Protein AF-A0A2P4XQ71-F1 (afdb_monomer_lite)

Organism: NCBI:txid4796

InterPro domains:
  IPR012020 AB hydrolase 4 family [PIRSF005211] (30-218)
  IPR029058 Alpha/Beta hydrolase fold [G3DSA:3.40.50.1820] (143-218)
  IPR029058 Alpha/Beta hydrolase fold [SSF53474] (99-217)
  IPR050960 AB hydrolase superfamily, subfamily 4 [PTHR10794] (56-218)

Sequence (218 aa):
MGKETVARQWRHFRTRVAGHRRAKATQATETDMLSTMAASKESMMMAVAAALFSGYALLAARGVTWPRSVKTKRIIHGKSDLNEFMAGALQPMLDSYAPTWWTNSHIQCFLTFLVPQYPVKYKRDVLTLKDGGQASLDWALESSVELKSPLKADAPIAIIMHGLVGCSESMRSLCAEALAHGYRPVVFNKRGHGGMKLATPKLQEFGCVRDLEEAIAH

Foldseek 3Di:
DPDVVVVVVVVVVVVVVVVVVVVVVVVVVVVVVVVVVVVVVVVVVVVVVVVVVVVVVVVCCVQVVDPPPWPQDADDDDDDPVVVVVRVVCRVVRTDDDDRPCPDPVNVVVVVVVPDFQPWQWDKDWDQAPVRWIKIKTWTDLVSEPEPDDADPPQAEDEDEDDDQDWVRVCRVVCRVCSNVRHGYIYTGWAPPPVDDTRDPDGDDVPDCRVVVSVVVD

Secondary structure (DSSP, 8-state):
--HHHHHHHHHHHHHHHHHHHHHHHHHHHHHHHHHHHHHHHHHHHHHHHHHHHHHHHHHHHHHHHS-------PPP--S-HHHHHHHHHHHHHHS-----GGG-HHHHHHHHHHSPPP---EEEEEEEPTTS-EEEEEEEPGGGS--SSPPPTTPPEEEEE--TT--GGGGHHHHHHHHHTT-EEEEEEPTT-TT---SSS----TT--HHHHHHHH-

Structure (mmCIF, N/CA/C/O backbone):
data_AF-A0A2P4XQ71-F1
#
_entry.id   AF-A0A2P4XQ71-F1
#
loop_
_atom_site.group_PDB
_atom_site.id
_atom_site.type_symbol
_atom_site.label_atom_id
_atom_site.label_alt_id
_atom_site.label_comp_id
_atom_site.label_asym_id
_atom_site.label_entity_id
_atom_site.label_seq_id
_atom_site.pdbx_PDB_ins_code
_atom_site.Cartn_x
_atom_site.Cartn_y
_atom_site.Cartn_z
_atom_site.occupancy
_atom_site.B_iso_or_equiv
_atom_site.auth_seq_id
_atom_site.auth_comp_id
_atom_site.auth_asym_id
_atom_site.auth_atom_id
_atom_site.pdbx_PDB_model_num
ATOM 1 N N . MET A 1 1 ? -30.193 85.412 2.820 1.00 54.78 1 MET A N 1
ATOM 2 C CA . MET A 1 1 ? -29.915 84.053 3.337 1.00 54.78 1 MET A CA 1
ATOM 3 C C . MET A 1 1 ? -29.646 83.061 2.187 1.00 54.78 1 MET A C 1
ATOM 5 O O . MET A 1 1 ? -30.373 82.093 2.045 1.00 54.78 1 MET A O 1
ATOM 9 N N . GLY A 1 2 ? -28.647 83.306 1.315 1.00 59.88 2 GLY A N 1
ATOM 10 C CA . GLY A 1 2 ? -28.530 82.535 0.053 1.00 59.88 2 GLY A CA 1
ATOM 11 C C . GLY A 1 2 ? -27.147 82.369 -0.597 1.00 59.88 2 GLY A C 1
ATOM 12 O O . GLY A 1 2 ? -27.024 81.577 -1.522 1.00 59.88 2 GLY A O 1
ATOM 13 N N . LYS A 1 3 ? -26.086 83.050 -0.138 1.00 57.22 3 LYS A N 1
ATOM 14 C CA . LYS A 1 3 ? -24.745 82.924 -0.753 1.00 57.22 3 LYS A CA 1
ATOM 15 C C . LYS A 1 3 ? -23.908 81.785 -0.153 1.00 57.22 3 LYS A C 1
ATOM 17 O O . LYS A 1 3 ? -23.204 81.088 -0.879 1.00 57.22 3 LYS A O 1
ATOM 22 N N . GLU A 1 4 ? -24.035 81.534 1.150 1.00 61.31 4 GLU A N 1
ATOM 23 C CA . GLU A 1 4 ? -23.276 80.474 1.830 1.00 61.31 4 GLU A CA 1
ATOM 24 C C . GLU A 1 4 ? -23.759 79.062 1.479 1.00 61.31 4 GLU A C 1
ATOM 26 O O . GLU A 1 4 ? -22.942 78.154 1.314 1.00 61.31 4 GLU A O 1
ATOM 31 N N . THR A 1 5 ? -25.067 78.879 1.286 1.00 64.81 5 THR A N 1
ATOM 32 C CA . THR A 1 5 ? -25.664 77.581 0.935 1.00 64.81 5 THR A CA 1
ATOM 33 C C . THR A 1 5 ? -25.191 77.100 -0.438 1.00 64.81 5 THR A C 1
ATOM 35 O O . THR A 1 5 ? -24.773 75.952 -0.583 1.00 64.81 5 THR A O 1
ATOM 38 N N . VAL A 1 6 ? -25.143 78.003 -1.425 1.00 66.44 6 VAL A N 1
ATOM 39 C CA . VAL A 1 6 ? -24.666 77.704 -2.785 1.00 66.44 6 VAL A CA 1
ATOM 40 C C . VAL A 1 6 ? -23.168 77.381 -2.780 1.00 66.44 6 VAL A C 1
ATOM 42 O O . VAL A 1 6 ? -22.751 76.374 -3.351 1.00 66.44 6 VAL A O 1
ATOM 45 N N . ALA A 1 7 ? -22.347 78.154 -2.062 1.00 68.62 7 ALA A N 1
ATOM 46 C CA . ALA A 1 7 ? -20.912 77.881 -1.940 1.00 68.62 7 ALA A CA 1
ATOM 47 C C . ALA A 1 7 ? -20.618 76.534 -1.249 1.00 68.62 7 ALA A C 1
ATOM 49 O O . ALA A 1 7 ? -19.668 75.829 -1.605 1.00 68.62 7 ALA A O 1
ATOM 50 N N . ARG A 1 8 ? -21.438 76.144 -0.265 1.00 69.44 8 ARG A N 1
ATOM 51 C CA . ARG A 1 8 ? -21.334 74.842 0.410 1.00 69.44 8 ARG A CA 1
ATOM 52 C C . ARG A 1 8 ? -21.705 73.691 -0.529 1.00 69.44 8 ARG A C 1
ATOM 54 O O . ARG A 1 8 ? -20.978 72.700 -0.574 1.00 69.44 8 ARG A O 1
ATOM 61 N N . GLN A 1 9 ? -22.754 73.852 -1.332 1.00 71.25 9 GLN A N 1
ATOM 62 C CA . GLN A 1 9 ? -23.193 72.848 -2.305 1.00 71.25 9 GLN A CA 1
ATOM 63 C C . GLN A 1 9 ? -22.168 72.649 -3.437 1.00 71.25 9 GLN A C 1
ATOM 65 O O . GLN A 1 9 ? -21.843 71.512 -3.780 1.00 71.25 9 GLN A O 1
ATOM 70 N N . TRP A 1 10 ? -21.563 73.731 -3.937 1.00 66.88 10 TRP A N 1
ATOM 71 C CA . TRP A 1 10 ? -20.491 73.668 -4.940 1.00 66.88 10 TRP A CA 1
ATOM 72 C C . TRP A 1 10 ? -19.209 73.013 -4.420 1.00 66.88 10 TRP A C 1
ATOM 74 O O . TRP A 1 10 ? -18.587 72.224 -5.138 1.00 66.88 10 TRP A O 1
ATOM 84 N N . ARG A 1 11 ? -18.820 73.288 -3.166 1.00 71.31 11 ARG A N 1
ATOM 85 C CA . ARG A 1 11 ? -17.695 72.588 -2.523 1.00 71.31 11 ARG A CA 1
ATOM 86 C C . ARG A 1 11 ? -17.972 71.094 -2.414 1.00 71.31 11 ARG A C 1
ATOM 88 O O . ARG A 1 11 ? -17.115 70.300 -2.789 1.00 71.31 11 ARG A O 1
ATOM 95 N N . HIS A 1 12 ? -19.176 70.719 -1.987 1.00 71.12 12 HIS A N 1
ATOM 96 C CA . HIS A 1 12 ? -19.535 69.315 -1.827 1.00 71.12 12 HIS A CA 1
ATOM 97 C C . HIS A 1 12 ? -19.610 68.567 -3.167 1.00 71.12 12 HIS A C 1
ATOM 99 O O . HIS A 1 12 ? -19.155 67.427 -3.272 1.00 71.12 12 HIS A O 1
ATOM 105 N N . PHE A 1 13 ? -20.097 69.224 -4.222 1.00 71.75 13 PHE A N 1
ATOM 106 C CA . PHE A 1 13 ? -20.082 68.674 -5.576 1.00 71.75 13 PHE A CA 1
ATOM 107 C C . PHE A 1 13 ? -18.651 68.471 -6.096 1.00 71.75 13 PHE A C 1
ATOM 109 O O . PHE A 1 13 ? -18.327 67.382 -6.569 1.00 71.75 13 PHE A O 1
ATOM 116 N N . ARG A 1 14 ? -17.755 69.459 -5.931 1.00 73.94 14 ARG A N 1
ATOM 117 C CA . ARG A 1 14 ? -16.338 69.316 -6.320 1.00 73.94 14 ARG A CA 1
ATOM 118 C C . ARG A 1 14 ? -15.640 68.182 -5.579 1.00 73.94 14 ARG A C 1
ATOM 120 O O . ARG A 1 14 ? -14.927 67.415 -6.220 1.00 73.94 14 ARG A O 1
ATOM 127 N N . THR A 1 15 ? -15.863 68.031 -4.272 1.00 74.19 15 THR A N 1
ATOM 128 C CA . THR A 1 15 ? -15.262 66.924 -3.510 1.00 74.19 15 THR A CA 1
ATOM 129 C C . THR A 1 15 ? -15.789 65.571 -3.980 1.00 74.19 15 THR A C 1
ATOM 131 O O . THR A 1 15 ? -15.016 64.623 -4.093 1.00 74.19 15 THR A O 1
ATOM 134 N N . ARG A 1 16 ? -17.081 65.480 -4.330 1.00 73.25 16 ARG A N 1
ATOM 135 C CA . ARG A 1 16 ? -17.686 64.246 -4.855 1.00 73.25 16 ARG A CA 1
ATOM 136 C C . ARG A 1 16 ? -17.135 63.878 -6.233 1.00 73.25 16 ARG A C 1
ATOM 138 O O . ARG A 1 16 ? -16.765 62.730 -6.455 1.00 73.25 16 ARG A O 1
ATOM 145 N N . VAL A 1 17 ? -17.021 64.854 -7.137 1.00 71.38 17 VAL A N 1
ATOM 146 C CA . VAL A 1 17 ? -16.465 64.649 -8.485 1.00 71.38 17 VAL A CA 1
ATOM 147 C C . VAL A 1 17 ? -14.976 64.297 -8.421 1.00 71.38 17 VAL A C 1
ATOM 149 O O . VAL A 1 17 ? -14.537 63.386 -9.122 1.00 71.38 17 VAL A O 1
ATOM 152 N N . ALA A 1 18 ? -14.202 64.959 -7.556 1.00 70.38 18 ALA A N 1
ATOM 153 C CA . ALA A 1 18 ? -12.793 64.634 -7.337 1.00 70.38 18 ALA A CA 1
ATOM 154 C C . ALA A 1 18 ? -12.615 63.222 -6.751 1.00 70.38 18 ALA A C 1
ATOM 156 O O . ALA A 1 18 ? -11.770 62.469 -7.232 1.00 70.38 18 ALA A O 1
ATOM 157 N N . GLY A 1 19 ? -13.449 62.831 -5.780 1.00 71.44 19 GLY A N 1
ATOM 158 C CA . GLY A 1 19 ? -13.459 61.477 -5.221 1.00 71.44 19 GLY A CA 1
ATOM 159 C C . GLY A 1 19 ? -13.788 60.410 -6.267 1.00 71.44 19 GLY A C 1
ATOM 160 O O . GLY A 1 19 ? -13.095 59.401 -6.349 1.00 71.44 19 GLY A O 1
ATOM 161 N N . HIS A 1 20 ? -14.776 60.662 -7.130 1.00 70.69 20 HIS A N 1
ATOM 162 C CA . HIS A 1 20 ? -15.161 59.726 -8.189 1.00 70.69 20 HIS A CA 1
ATOM 163 C C . HIS A 1 20 ? -14.079 59.580 -9.274 1.00 70.69 20 HIS A C 1
ATOM 165 O O . HIS A 1 20 ? -13.821 58.474 -9.747 1.00 70.69 20 HIS A O 1
ATOM 171 N N . ARG A 1 21 ? -13.391 60.675 -9.637 1.00 67.75 21 ARG A N 1
ATOM 172 C CA . ARG A 1 21 ? -12.229 60.619 -10.544 1.00 67.75 21 ARG A CA 1
ATOM 173 C C . ARG A 1 21 ? -11.058 59.863 -9.922 1.00 67.75 21 ARG A C 1
ATOM 175 O O . ARG A 1 21 ? -10.434 59.065 -10.612 1.00 67.75 21 ARG A O 1
ATOM 182 N N . ARG A 1 22 ? -10.789 60.076 -8.630 1.00 69.69 22 ARG A N 1
ATOM 183 C CA . ARG A 1 22 ? -9.723 59.370 -7.908 1.00 69.69 22 ARG A CA 1
ATOM 184 C C . ARG A 1 22 ? -10.007 57.872 -7.826 1.00 69.69 22 ARG A C 1
ATOM 186 O O . ARG A 1 22 ? -9.115 57.102 -8.143 1.00 69.69 22 ARG A O 1
ATOM 193 N N . ALA A 1 23 ? -11.246 57.486 -7.509 1.00 69.25 23 ALA A N 1
ATOM 194 C CA . ALA A 1 23 ? -11.678 56.089 -7.463 1.00 69.25 23 ALA A CA 1
ATOM 195 C C . ALA A 1 23 ? -11.523 55.384 -8.822 1.00 69.25 23 ALA A C 1
ATOM 197 O O . ALA A 1 23 ? -10.950 54.299 -8.879 1.00 69.25 23 ALA A O 1
ATOM 198 N N . LYS A 1 24 ? -11.950 56.029 -9.921 1.00 69.81 24 LYS A N 1
ATOM 199 C CA . LYS A 1 24 ? -11.748 55.501 -11.282 1.00 69.81 24 LYS A CA 1
ATOM 200 C C . LYS A 1 24 ? -10.270 55.366 -11.651 1.00 69.81 24 LYS A C 1
ATOM 202 O O . LYS A 1 24 ? -9.907 54.386 -12.287 1.00 69.81 24 LYS A O 1
ATOM 207 N N . ALA A 1 25 ? -9.427 56.318 -11.246 1.00 69.06 25 ALA A N 1
ATOM 208 C CA . ALA A 1 25 ? -7.991 56.250 -11.502 1.00 69.06 25 ALA A CA 1
ATOM 209 C C . ALA A 1 25 ? -7.331 55.086 -10.746 1.00 69.06 25 ALA A C 1
ATOM 211 O O . ALA A 1 25 ? -6.577 54.346 -11.363 1.00 69.06 25 ALA A O 1
ATOM 212 N N . THR A 1 26 ? -7.661 54.878 -9.463 1.00 70.25 26 THR A N 1
ATOM 213 C CA . THR A 1 26 ? -7.177 53.718 -8.687 1.00 70.25 26 THR A CA 1
ATOM 214 C C . THR A 1 26 ? -7.668 52.387 -9.242 1.00 70.25 26 THR A C 1
ATOM 216 O O . THR A 1 26 ? -6.906 51.432 -9.281 1.00 70.25 26 THR A O 1
ATOM 219 N N . GLN A 1 27 ? -8.918 52.323 -9.706 1.00 69.12 27 GLN A N 1
ATOM 220 C CA . GLN A 1 27 ? -9.468 51.095 -10.275 1.00 69.12 27 GLN A CA 1
ATOM 221 C C . GLN A 1 27 ? -8.812 50.759 -11.622 1.00 69.12 27 GLN A C 1
ATOM 223 O O . GLN A 1 27 ? -8.512 49.600 -11.879 1.00 69.12 27 GLN A O 1
ATOM 228 N N . ALA A 1 28 ? -8.528 51.772 -12.450 1.00 71.62 28 ALA A N 1
ATOM 229 C CA . ALA A 1 28 ? -7.812 51.593 -13.710 1.00 71.62 28 ALA A CA 1
ATOM 230 C C . ALA A 1 28 ? -6.361 51.129 -13.489 1.00 71.62 28 ALA A C 1
ATOM 232 O O . ALA A 1 28 ? -5.926 50.186 -14.148 1.00 71.62 28 ALA A O 1
ATOM 233 N N . THR A 1 29 ? -5.627 51.723 -12.538 1.00 71.44 29 THR A N 1
ATOM 234 C CA . THR A 1 29 ? -4.262 51.270 -12.215 1.00 71.44 29 THR A CA 1
ATOM 235 C C . THR A 1 29 ? -4.234 49.868 -11.616 1.00 71.44 29 THR A C 1
ATOM 237 O O . THR A 1 29 ? -3.314 49.110 -11.909 1.00 71.44 29 THR A O 1
ATOM 240 N N . GLU A 1 30 ? -5.232 49.486 -10.820 1.00 71.44 30 GLU A N 1
ATOM 241 C CA . GLU A 1 30 ? -5.340 48.130 -10.273 1.00 71.44 30 GLU A CA 1
ATOM 242 C C . GLU A 1 30 ? -5.601 47.089 -11.373 1.00 71.44 30 GLU A C 1
ATOM 244 O O . GLU A 1 30 ? -4.920 46.065 -11.421 1.00 71.44 30 GLU A O 1
ATOM 249 N N . THR A 1 31 ? -6.504 47.371 -12.319 1.00 71.19 31 THR A N 1
ATOM 250 C CA . THR A 1 31 ? -6.756 46.471 -13.458 1.00 71.19 31 THR A CA 1
ATOM 251 C C . THR A 1 31 ? -5.548 46.329 -14.385 1.00 71.19 31 THR A C 1
ATOM 253 O O . THR A 1 31 ? -5.277 45.231 -14.872 1.00 71.19 31 THR A O 1
ATOM 256 N N . ASP A 1 32 ? -4.789 47.408 -14.591 1.00 71.38 32 ASP A N 1
ATOM 257 C CA . ASP A 1 32 ? -3.607 47.411 -15.459 1.00 71.38 32 ASP A CA 1
ATOM 258 C C . ASP A 1 32 ? -2.427 46.666 -14.803 1.00 71.38 32 ASP A C 1
ATOM 260 O O . ASP A 1 32 ? -1.731 45.876 -15.449 1.00 71.38 32 ASP A O 1
ATOM 264 N N . MET A 1 33 ? -2.266 46.806 -13.479 1.00 66.38 33 MET A N 1
ATOM 265 C CA . MET A 1 33 ? -1.320 46.003 -12.693 1.00 66.38 33 MET A CA 1
ATOM 266 C C . MET A 1 33 ? -1.674 44.510 -12.702 1.00 66.38 33 MET A C 1
ATOM 268 O O . MET A 1 33 ? -0.789 43.672 -12.861 1.00 66.38 33 MET A O 1
ATOM 272 N N . LEU A 1 34 ? -2.954 44.147 -12.575 1.00 67.62 34 LEU A N 1
ATOM 273 C CA . LEU A 1 34 ? -3.373 42.740 -12.619 1.00 67.62 34 LEU A CA 1
ATOM 274 C C . LEU A 1 34 ? -3.156 42.112 -14.006 1.00 67.62 34 LEU A C 1
ATOM 276 O O . LEU A 1 34 ? -2.690 40.975 -14.092 1.00 67.62 34 LEU A O 1
ATOM 280 N N . SER A 1 35 ? -3.427 42.860 -15.081 1.00 67.31 35 SER A N 1
ATOM 281 C CA . SER A 1 35 ? -3.195 42.427 -16.467 1.00 67.31 35 SER A CA 1
ATOM 282 C C . SER A 1 35 ? -1.705 42.220 -16.767 1.00 67.31 35 SER A C 1
ATOM 284 O O . SER A 1 35 ? -1.300 41.167 -17.264 1.00 67.31 35 SER A O 1
ATOM 286 N N . THR A 1 36 ? -0.856 43.175 -16.377 1.00 68.56 36 THR A N 1
ATOM 287 C CA . THR A 1 36 ? 0.605 43.062 -16.546 1.00 68.56 36 THR A CA 1
ATOM 288 C C . THR A 1 36 ? 1.205 41.930 -15.706 1.00 68.56 36 THR A C 1
ATOM 290 O O . THR A 1 36 ? 2.090 41.215 -16.183 1.00 68.56 36 THR A O 1
ATOM 293 N N . MET A 1 37 ? 0.692 41.686 -14.494 1.00 64.44 37 MET A N 1
ATOM 294 C CA . MET A 1 37 ? 1.092 40.527 -13.687 1.00 64.44 37 MET A CA 1
ATOM 295 C C . MET A 1 37 ? 0.650 39.189 -14.298 1.00 64.44 37 MET A C 1
ATOM 297 O O . MET A 1 37 ? 1.399 38.215 -14.210 1.00 64.44 37 MET A O 1
ATOM 301 N N . ALA A 1 38 ? -0.526 39.119 -14.928 1.00 64.38 38 ALA A N 1
ATOM 302 C CA . ALA A 1 38 ? -0.988 37.917 -15.625 1.00 64.38 38 ALA A CA 1
ATOM 303 C C . ALA A 1 38 ? -0.138 37.617 -16.873 1.00 64.38 38 ALA A C 1
ATOM 305 O O . ALA A 1 38 ? 0.357 36.499 -17.015 1.00 64.38 38 ALA A O 1
ATOM 306 N N . ALA A 1 39 ? 0.141 38.628 -17.701 1.00 68.25 39 ALA A N 1
ATOM 307 C CA . ALA A 1 39 ? 1.001 38.488 -18.880 1.00 68.25 39 ALA A CA 1
ATOM 308 C C . ALA A 1 39 ? 2.449 38.091 -18.515 1.00 68.25 39 ALA A C 1
ATOM 310 O O . ALA A 1 39 ? 3.080 37.283 -19.203 1.00 68.25 39 ALA A O 1
ATOM 311 N N . SER A 1 40 ? 2.966 38.610 -17.394 1.00 73.12 40 SER A N 1
ATOM 312 C CA . SER A 1 40 ? 4.272 38.221 -16.842 1.00 73.12 40 SER A CA 1
ATOM 313 C C . SER A 1 40 ? 4.293 36.754 -16.394 1.00 73.12 40 SER A C 1
ATOM 315 O O . SER A 1 40 ? 5.233 36.021 -16.711 1.00 73.12 40 SER A O 1
ATOM 317 N N . LYS A 1 41 ? 3.226 36.284 -15.729 1.00 68.19 41 LYS A N 1
ATOM 318 C CA . LYS A 1 41 ? 3.084 34.873 -15.340 1.00 68.19 41 LYS A CA 1
ATOM 319 C C . LYS A 1 41 ? 3.040 33.948 -16.553 1.00 68.19 41 LYS A C 1
ATOM 321 O O . LYS A 1 41 ? 3.756 32.951 -16.557 1.00 68.19 41 LYS A O 1
ATOM 326 N N . GLU A 1 42 ? 2.258 34.272 -17.579 1.00 74.75 42 GLU A N 1
ATOM 327 C CA . GLU A 1 42 ? 2.183 33.463 -18.805 1.00 74.75 42 GLU A CA 1
ATOM 328 C C . GLU A 1 42 ? 3.532 33.404 -19.533 1.00 74.75 42 GLU A C 1
ATOM 330 O O . GLU A 1 42 ? 3.994 32.323 -19.898 1.00 74.75 42 GLU A O 1
ATOM 335 N N . SER A 1 43 ? 4.223 34.542 -19.648 1.00 72.94 43 SER A N 1
ATOM 336 C CA . SER A 1 43 ? 5.561 34.614 -20.253 1.00 72.94 43 SER A CA 1
ATOM 337 C C . SER A 1 43 ? 6.591 33.786 -19.477 1.00 72.94 43 SER A C 1
ATOM 339 O O . SER A 1 43 ? 7.387 33.057 -20.073 1.00 72.94 43 SER A O 1
ATOM 341 N N . MET A 1 44 ? 6.550 33.843 -18.142 1.00 74.94 44 MET A N 1
ATOM 342 C CA . MET A 1 44 ? 7.418 33.045 -17.275 1.00 74.94 44 MET A CA 1
ATOM 343 C C . MET A 1 44 ? 7.123 31.544 -17.404 1.00 74.94 44 MET A C 1
ATOM 345 O 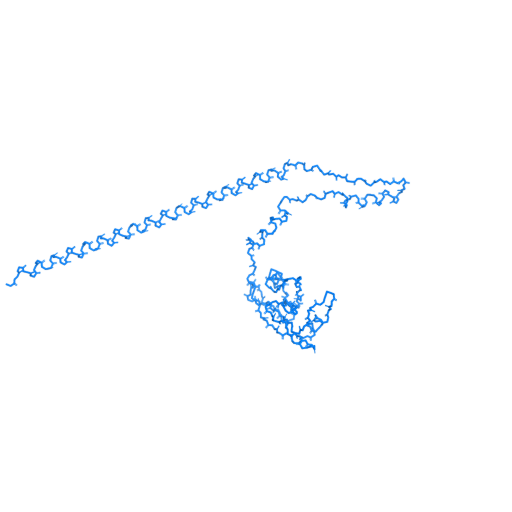O . MET A 1 44 ? 8.052 30.745 -17.508 1.00 74.94 44 MET A O 1
ATOM 349 N N . MET A 1 45 ? 5.847 31.154 -17.464 1.00 74.19 45 MET A N 1
ATOM 350 C CA . MET A 1 45 ? 5.442 29.757 -17.649 1.00 74.19 45 MET A CA 1
ATOM 351 C C . MET A 1 45 ? 5.885 29.201 -19.007 1.00 74.19 45 MET A C 1
ATOM 353 O O . MET A 1 45 ? 6.394 28.080 -19.069 1.00 74.19 45 MET A O 1
ATOM 357 N N . MET A 1 46 ? 5.765 29.987 -20.080 1.00 77.94 46 MET A N 1
ATOM 358 C CA . MET A 1 46 ? 6.225 29.589 -21.415 1.00 77.94 46 MET A CA 1
ATOM 359 C C . MET A 1 46 ? 7.749 29.456 -21.488 1.00 77.94 46 MET A C 1
ATOM 361 O O . MET A 1 46 ? 8.252 28.508 -22.095 1.00 77.94 46 MET A O 1
ATOM 365 N N . ALA A 1 47 ? 8.493 30.348 -20.827 1.00 77.88 47 ALA A N 1
ATOM 366 C CA . ALA A 1 47 ? 9.950 30.259 -20.750 1.00 77.88 47 ALA A CA 1
ATOM 367 C C . ALA A 1 47 ? 10.411 29.002 -19.990 1.00 77.88 47 ALA A C 1
ATOM 369 O O . ALA A 1 47 ? 11.313 28.298 -20.449 1.00 77.88 47 ALA A O 1
ATOM 370 N N . VAL A 1 48 ? 9.758 28.675 -18.869 1.00 78.00 48 VAL A N 1
ATOM 371 C CA . VAL A 1 48 ? 10.034 27.445 -18.107 1.00 78.00 48 VAL A CA 1
ATOM 372 C C . VAL A 1 48 ? 9.705 26.207 -18.941 1.00 78.00 48 VAL A C 1
ATOM 374 O O . VAL A 1 48 ? 10.529 25.298 -19.024 1.00 78.00 48 VAL A O 1
ATOM 377 N N . ALA A 1 49 ? 8.554 26.178 -19.617 1.00 81.75 49 ALA A N 1
ATOM 378 C CA . ALA A 1 49 ? 8.181 25.064 -20.486 1.00 81.75 49 ALA A CA 1
ATOM 379 C C . ALA A 1 49 ? 9.208 24.857 -21.612 1.00 81.75 49 ALA A C 1
ATOM 381 O O . ALA A 1 49 ? 9.692 23.742 -21.802 1.00 81.75 49 ALA A O 1
ATOM 382 N N . ALA A 1 50 ? 9.615 25.921 -22.309 1.00 84.94 50 ALA A N 1
ATOM 383 C CA . ALA A 1 50 ? 10.616 25.848 -23.374 1.00 84.94 50 ALA A CA 1
ATOM 384 C C . ALA A 1 50 ? 11.993 25.374 -22.867 1.00 84.94 50 ALA A C 1
ATOM 386 O O . ALA A 1 50 ? 12.660 24.573 -23.531 1.00 84.94 50 ALA A O 1
ATOM 387 N N . ALA A 1 51 ? 12.411 25.807 -21.673 1.00 84.19 51 ALA A N 1
ATOM 388 C CA . ALA A 1 51 ? 13.647 25.344 -21.040 1.00 84.19 51 ALA A CA 1
ATOM 389 C C . ALA A 1 51 ? 13.581 23.849 -20.674 1.00 84.19 51 ALA A C 1
ATOM 391 O O . ALA A 1 51 ? 14.544 23.112 -20.886 1.00 84.19 51 ALA A O 1
ATOM 392 N N . LEU A 1 52 ? 12.429 23.374 -20.194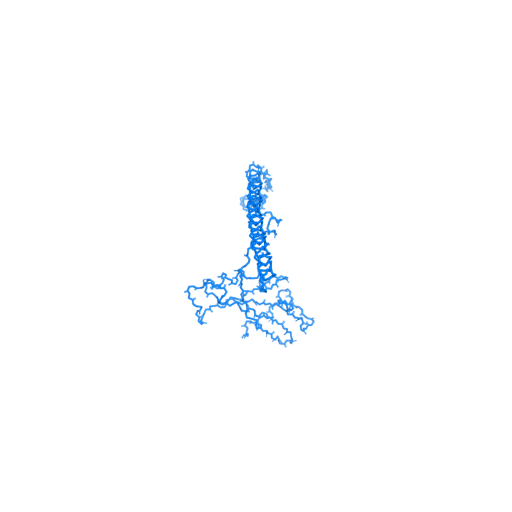 1.00 85.38 52 LEU A N 1
ATOM 393 C CA . LEU A 1 52 ? 12.212 21.959 -19.890 1.00 85.38 52 LEU A CA 1
ATOM 394 C C . LEU A 1 52 ? 12.169 21.102 -21.161 1.00 85.38 52 LEU A C 1
ATOM 396 O O . LEU A 1 52 ? 12.812 20.055 -21.197 1.00 85.38 52 LEU A O 1
ATOM 400 N N . PHE A 1 53 ? 11.486 21.551 -22.220 1.00 84.25 53 PHE A N 1
ATOM 401 C CA . PHE A 1 53 ? 11.443 20.844 -23.506 1.00 84.25 53 PHE A CA 1
ATOM 402 C C . PHE A 1 53 ? 12.817 20.774 -24.177 1.00 84.25 53 PHE A C 1
ATOM 404 O O . PHE A 1 53 ? 13.210 19.708 -24.647 1.00 84.25 53 PHE A O 1
ATOM 411 N N . SER A 1 54 ? 13.575 21.873 -24.191 1.00 81.75 54 SER A N 1
ATOM 412 C CA . SER A 1 54 ? 14.933 21.888 -24.755 1.00 81.75 54 SER A CA 1
ATOM 413 C C . SER A 1 54 ? 15.916 21.058 -23.922 1.00 81.75 54 SER A C 1
ATOM 415 O O . SER A 1 54 ? 16.703 20.298 -24.489 1.00 81.75 54 SER A O 1
ATOM 417 N N . GLY A 1 55 ? 15.826 21.115 -22.588 1.00 79.88 55 GLY A N 1
ATOM 418 C CA . GLY A 1 55 ? 16.592 20.253 -21.685 1.00 79.88 55 GLY A CA 1
ATOM 419 C C . GLY A 1 55 ? 16.262 18.768 -21.868 1.00 79.88 55 GLY A C 1
ATOM 420 O O . GLY A 1 55 ? 17.170 17.943 -21.976 1.00 79.88 55 GLY A O 1
ATOM 421 N N . TYR A 1 56 ? 14.976 18.427 -21.987 1.00 77.50 56 TYR A N 1
ATOM 422 C CA . TYR A 1 56 ? 14.515 17.067 -22.270 1.00 77.50 56 TYR A CA 1
ATOM 423 C C . TYR A 1 56 ? 14.983 16.586 -23.645 1.00 77.50 56 TYR A C 1
ATOM 425 O O . TYR A 1 56 ? 15.494 15.476 -23.746 1.00 77.50 56 TYR A O 1
ATOM 433 N N . ALA A 1 57 ? 14.891 17.416 -24.686 1.00 80.81 57 ALA A N 1
ATOM 434 C CA . ALA A 1 57 ? 15.369 17.079 -26.026 1.00 80.81 57 ALA A CA 1
ATOM 435 C C . ALA A 1 57 ? 16.887 16.832 -26.049 1.00 80.81 57 ALA A C 1
ATOM 437 O O . ALA A 1 57 ? 17.342 15.884 -26.684 1.00 80.81 57 ALA A O 1
ATOM 438 N N . LEU A 1 58 ? 17.672 17.617 -25.303 1.00 77.00 58 LEU A N 1
ATOM 439 C CA . LEU A 1 58 ? 19.117 17.415 -25.143 1.00 77.00 58 LEU A CA 1
ATOM 440 C C . LEU A 1 58 ? 19.455 16.138 -24.364 1.00 77.00 58 LEU A C 1
ATOM 442 O O . LEU A 1 58 ? 20.397 15.430 -24.726 1.00 77.00 58 LEU A O 1
ATOM 446 N N . LEU A 1 59 ? 18.707 15.829 -23.303 1.00 70.56 59 LEU A N 1
ATOM 447 C CA . LEU A 1 59 ? 18.880 14.597 -22.527 1.00 70.56 59 LEU A CA 1
ATOM 448 C C . LEU A 1 59 ? 18.426 13.361 -23.304 1.00 70.56 59 LEU A C 1
ATOM 450 O O . LEU A 1 59 ? 19.108 12.342 -23.253 1.00 70.56 59 LEU A O 1
ATOM 454 N N . ALA A 1 60 ? 17.336 13.455 -24.063 1.00 69.25 60 ALA A N 1
ATOM 455 C CA . ALA A 1 60 ? 16.871 12.410 -24.962 1.00 69.25 60 ALA A CA 1
ATOM 456 C C . ALA A 1 60 ? 17.878 12.199 -26.094 1.00 69.25 60 ALA A C 1
ATOM 458 O O . ALA A 1 60 ? 18.288 11.067 -26.319 1.00 69.25 60 ALA A O 1
ATOM 459 N N . ALA A 1 61 ? 18.381 13.265 -26.725 1.00 70.62 61 ALA A N 1
ATOM 460 C CA . ALA A 1 61 ? 19.453 13.163 -27.710 1.00 70.62 61 ALA A CA 1
ATOM 461 C C . ALA A 1 61 ? 20.682 12.473 -27.103 1.00 70.62 61 ALA A C 1
ATOM 463 O O . ALA A 1 61 ? 21.179 11.511 -27.675 1.00 70.62 61 ALA A O 1
ATOM 464 N N . ARG A 1 62 ? 21.129 12.859 -25.902 1.00 64.06 62 ARG A N 1
ATOM 465 C CA . ARG A 1 62 ? 22.264 12.205 -25.222 1.00 64.06 62 ARG A CA 1
ATOM 466 C C . ARG A 1 62 ? 21.988 10.763 -24.778 1.00 64.06 62 ARG A C 1
ATOM 468 O O . ARG A 1 62 ? 22.891 9.936 -24.830 1.00 64.06 62 ARG A O 1
ATOM 475 N N . GLY A 1 63 ? 20.774 10.456 -24.335 1.00 62.53 63 GLY A N 1
ATOM 476 C CA . GLY A 1 63 ? 20.378 9.137 -23.839 1.00 62.53 63 GLY A CA 1
ATOM 477 C C . GLY A 1 63 ? 20.028 8.137 -24.942 1.00 62.53 63 GLY A C 1
ATOM 478 O O . GLY A 1 63 ? 20.160 6.938 -24.719 1.00 62.53 63 GLY A O 1
ATOM 479 N N . VAL A 1 64 ? 19.604 8.622 -26.112 1.00 59.94 64 VAL A N 1
ATOM 480 C CA . VAL A 1 64 ? 19.256 7.818 -27.295 1.00 59.94 64 VAL A CA 1
ATOM 481 C C . VAL A 1 64 ? 20.456 7.653 -28.231 1.00 59.94 64 VAL A C 1
ATOM 483 O O . VAL A 1 64 ? 20.577 6.610 -28.864 1.00 59.94 64 VAL A O 1
ATOM 486 N N . THR A 1 65 ? 21.366 8.634 -28.311 1.00 51.78 65 THR A N 1
ATOM 487 C CA . THR A 1 65 ? 22.479 8.591 -29.283 1.00 51.78 65 THR A CA 1
ATOM 488 C C . THR A 1 65 ? 23.815 8.135 -28.715 1.00 51.78 65 THR A C 1
ATOM 490 O O . THR A 1 65 ? 24.699 7.825 -29.507 1.00 51.78 65 THR A O 1
ATOM 493 N N . TRP A 1 66 ? 24.003 8.059 -27.391 1.00 51.81 66 TRP A N 1
ATOM 494 C CA . TRP A 1 66 ? 25.258 7.532 -26.856 1.00 51.81 66 TRP A CA 1
ATOM 495 C C . TRP A 1 66 ? 25.215 6.002 -26.868 1.00 51.81 66 TRP A C 1
ATOM 497 O O . TRP A 1 66 ? 24.470 5.424 -26.068 1.00 51.81 66 TRP A O 1
ATOM 507 N N . PRO A 1 67 ? 26.010 5.315 -27.711 1.00 53.88 67 PRO A N 1
ATOM 508 C CA . PRO A 1 67 ? 26.119 3.872 -27.633 1.00 53.88 67 PRO A CA 1
ATOM 509 C C . PRO A 1 67 ? 26.796 3.582 -26.296 1.00 53.88 67 PRO A C 1
ATOM 511 O O . PRO A 1 67 ? 28.005 3.766 -26.129 1.0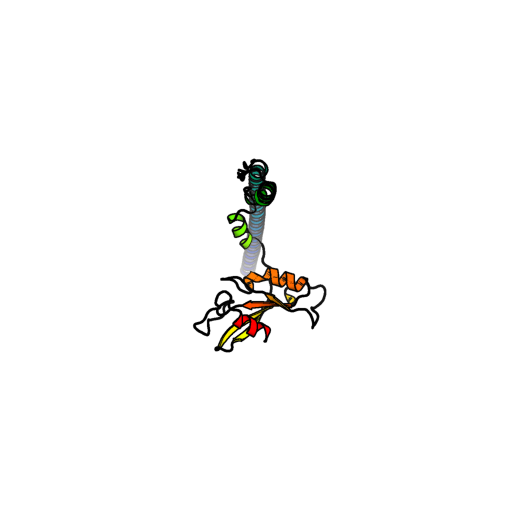0 53.88 67 PRO A O 1
ATOM 514 N N . ARG A 1 68 ? 26.017 3.188 -25.287 1.00 58.34 68 ARG A N 1
ATOM 515 C CA . ARG A 1 68 ? 26.602 2.616 -24.079 1.00 58.34 68 ARG A CA 1
ATOM 516 C C . ARG A 1 68 ? 27.250 1.321 -24.529 1.00 58.34 68 ARG A C 1
ATOM 518 O O . ARG A 1 68 ? 26.554 0.384 -24.894 1.00 58.34 68 ARG A O 1
ATOM 525 N N . SER A 1 69 ? 28.581 1.306 -24.561 1.00 56.19 69 SER A N 1
ATOM 526 C CA . SER A 1 69 ? 29.361 0.099 -24.813 1.00 56.19 69 SER A CA 1
ATOM 527 C C . SER A 1 69 ? 28.930 -0.956 -23.793 1.00 56.19 69 SER A C 1
ATOM 529 O O . SER A 1 69 ? 29.280 -0.878 -22.612 1.00 56.19 69 SER A O 1
ATOM 531 N N . VAL A 1 70 ? 28.083 -1.889 -24.230 1.00 62.38 70 VAL A N 1
ATOM 532 C CA . VAL A 1 70 ? 27.629 -3.006 -23.408 1.00 62.38 70 VAL A CA 1
ATOM 533 C C . VAL A 1 70 ? 28.825 -3.933 -23.268 1.00 62.38 70 VAL A C 1
ATOM 535 O O . VAL A 1 70 ? 29.265 -4.563 -24.227 1.00 62.38 70 VAL A O 1
ATOM 538 N N . LYS A 1 71 ? 29.411 -3.969 -22.071 1.00 63.69 71 LYS A N 1
ATOM 539 C CA . LYS A 1 71 ? 30.462 -4.933 -21.749 1.00 63.69 71 LYS A CA 1
ATOM 540 C C . LYS A 1 71 ? 29.797 -6.285 -21.508 1.00 63.69 71 LYS A C 1
ATOM 542 O O . LYS A 1 71 ? 29.308 -6.542 -20.411 1.00 63.69 71 LYS A O 1
ATOM 547 N N . THR A 1 72 ? 29.775 -7.132 -22.528 1.00 66.56 72 THR A N 1
ATOM 548 C CA . THR A 1 72 ? 29.322 -8.520 -22.404 1.00 66.56 72 THR A CA 1
ATOM 549 C C . THR A 1 72 ? 30.384 -9.340 -21.678 1.00 66.56 72 THR A C 1
ATOM 551 O O . THR A 1 72 ? 31.521 -9.464 -22.142 1.00 66.56 72 THR A O 1
ATOM 554 N N . LYS A 1 73 ? 30.035 -9.894 -20.514 1.00 76.25 73 LYS A N 1
ATOM 555 C CA . LYS A 1 73 ? 30.890 -10.855 -19.808 1.00 76.25 73 LYS A CA 1
ATOM 556 C C . LYS A 1 73 ? 30.641 -12.238 -20.405 1.00 76.25 73 LYS A C 1
ATOM 558 O O . LYS A 1 73 ? 29.532 -12.748 -20.310 1.00 76.25 73 LYS A O 1
ATOM 563 N N . ARG A 1 74 ? 31.658 -12.834 -21.030 1.00 78.75 74 ARG A N 1
ATOM 564 C CA . ARG A 1 74 ? 31.560 -14.161 -21.658 1.00 78.75 74 ARG A CA 1
ATOM 565 C C . ARG A 1 74 ? 31.888 -15.267 -20.654 1.00 78.75 74 ARG A C 1
ATOM 567 O O . ARG A 1 74 ? 32.918 -15.191 -19.984 1.00 78.75 74 ARG A O 1
ATOM 574 N N . ILE A 1 75 ? 31.064 -16.311 -20.605 1.00 83.56 75 ILE A N 1
ATOM 575 C CA . ILE A 1 75 ? 31.359 -17.535 -19.845 1.00 83.56 75 ILE A CA 1
ATOM 576 C C . ILE A 1 75 ? 32.417 -18.340 -20.605 1.00 83.56 75 ILE A C 1
ATOM 578 O O . ILE A 1 75 ? 32.252 -18.631 -21.787 1.00 83.56 75 ILE A O 1
ATOM 582 N N . ILE A 1 76 ? 33.518 -18.692 -19.940 1.00 86.38 76 ILE A N 1
ATOM 583 C CA . ILE A 1 76 ? 34.537 -19.598 -20.484 1.00 86.38 76 ILE A CA 1
ATOM 584 C C . ILE A 1 76 ? 34.290 -20.978 -19.876 1.00 86.38 76 ILE A C 1
ATOM 586 O O . ILE A 1 76 ? 34.275 -21.113 -18.655 1.00 86.38 76 ILE A O 1
ATOM 590 N N . HIS A 1 77 ? 34.093 -21.993 -20.715 1.00 85.94 77 HIS A N 1
ATOM 591 C CA . HIS A 1 77 ? 33.797 -23.362 -20.290 1.00 85.94 77 HIS A CA 1
ATOM 592 C C . HIS A 1 77 ? 34.542 -24.394 -21.152 1.00 85.94 77 HIS A C 1
ATOM 594 O O . HIS A 1 77 ? 35.009 -24.089 -22.249 1.00 85.94 77 HIS A O 1
ATOM 600 N N . GLY A 1 78 ? 34.659 -25.630 -20.654 1.00 89.62 78 GLY A N 1
ATOM 601 C CA . GLY A 1 78 ? 35.160 -26.766 -21.439 1.00 89.62 78 GLY A CA 1
ATOM 602 C C . GLY A 1 78 ? 34.137 -27.240 -22.479 1.00 89.62 78 GLY A C 1
ATOM 603 O O . GLY A 1 78 ? 32.938 -27.004 -22.311 1.00 89.62 78 GLY A O 1
ATOM 604 N N . LYS A 1 79 ? 34.596 -27.922 -23.536 1.00 89.62 79 LYS A N 1
ATOM 605 C CA . LYS A 1 79 ? 33.740 -28.432 -24.624 1.00 89.62 79 LYS A CA 1
ATOM 606 C C . LYS A 1 79 ? 32.836 -29.565 -24.119 1.00 89.62 79 LYS A C 1
ATOM 608 O O . LYS A 1 79 ? 33.326 -30.648 -23.815 1.00 89.62 79 LYS A O 1
ATOM 613 N N . SER A 1 80 ? 31.545 -29.279 -23.984 1.00 95.00 80 SER A N 1
ATOM 614 C CA . SER A 1 80 ? 30.481 -30.215 -23.605 1.00 95.00 80 SER A CA 1
ATOM 615 C C . SER A 1 80 ? 29.137 -29.582 -23.958 1.00 95.00 80 SER A C 1
ATOM 617 O O . SER A 1 80 ? 28.952 -28.391 -23.700 1.00 95.00 80 SER A O 1
ATOM 619 N N . ASP A 1 81 ? 28.199 -30.374 -24.474 1.00 93.50 81 ASP A N 1
ATOM 620 C CA . ASP A 1 81 ? 26.860 -29.916 -24.869 1.00 93.50 81 ASP A CA 1
ATOM 621 C C . ASP A 1 81 ? 26.106 -29.266 -23.697 1.00 93.50 81 ASP A C 1
ATOM 623 O O . ASP A 1 81 ? 25.439 -28.244 -23.852 1.00 93.50 81 ASP A O 1
ATOM 627 N N . LEU A 1 82 ? 26.273 -29.806 -22.482 1.00 92.94 82 LEU A N 1
ATOM 628 C CA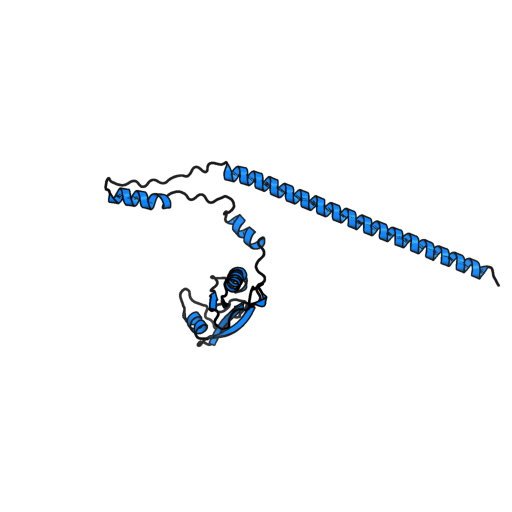 . LEU A 1 82 ? 25.683 -29.233 -21.271 1.00 92.94 82 LEU A CA 1
ATOM 629 C C . LEU A 1 82 ? 26.281 -27.860 -20.948 1.00 92.94 82 LEU A C 1
ATOM 631 O O . LEU A 1 82 ? 25.564 -26.947 -20.546 1.00 92.94 82 LEU A O 1
ATOM 635 N N . ASN A 1 83 ? 27.594 -27.705 -21.118 1.00 91.25 83 ASN A N 1
ATOM 636 C CA . ASN A 1 83 ? 28.260 -26.439 -20.833 1.00 91.25 83 ASN A CA 1
ATOM 637 C C . ASN A 1 83 ? 27.867 -25.362 -21.845 1.00 91.25 83 ASN A C 1
ATOM 639 O O . ASN A 1 83 ? 27.690 -24.216 -21.444 1.00 91.25 83 ASN A O 1
ATOM 643 N N . GLU A 1 84 ? 27.693 -25.720 -23.121 1.00 91.25 84 GLU A N 1
ATOM 644 C CA . GLU A 1 84 ? 27.185 -24.800 -24.146 1.00 91.25 84 GLU A CA 1
ATOM 645 C C . GLU A 1 84 ? 25.740 -24.385 -23.860 1.00 91.25 84 GLU A C 1
ATOM 647 O O . GLU A 1 84 ? 25.426 -23.193 -23.892 1.00 91.25 84 GLU A O 1
ATOM 652 N N . PHE A 1 85 ? 24.880 -25.341 -23.492 1.00 92.94 85 PHE A N 1
ATOM 653 C CA . PHE A 1 85 ? 23.503 -25.054 -23.090 1.00 92.94 85 PHE A CA 1
ATOM 654 C C . PHE A 1 85 ? 23.447 -24.098 -21.891 1.00 92.94 85 PHE A C 1
ATOM 656 O O . PHE A 1 85 ? 22.766 -23.072 -21.938 1.00 92.94 85 PHE A O 1
ATOM 663 N N . MET A 1 86 ? 24.204 -24.395 -20.831 1.00 92.00 86 MET A N 1
ATOM 664 C CA . MET A 1 86 ? 24.257 -23.558 -19.631 1.00 92.00 86 MET A CA 1
ATOM 665 C C . MET A 1 86 ? 24.871 -22.188 -19.926 1.00 92.00 86 MET A C 1
ATOM 667 O O . MET A 1 86 ? 24.357 -21.177 -19.454 1.00 92.00 86 MET A O 1
ATOM 671 N N . ALA A 1 87 ? 25.935 -22.119 -20.730 1.00 89.56 87 ALA A N 1
ATOM 672 C CA . ALA A 1 87 ? 26.546 -20.850 -21.108 1.00 89.56 87 ALA A CA 1
ATOM 673 C C . ALA A 1 87 ? 25.563 -19.968 -21.889 1.00 89.56 87 ALA A C 1
ATOM 675 O O . ALA A 1 87 ? 25.426 -18.791 -21.564 1.00 89.56 87 ALA A O 1
ATOM 676 N N . GLY A 1 88 ? 24.824 -20.538 -22.845 1.00 87.62 88 GLY A N 1
ATOM 677 C CA . GLY A 1 88 ? 23.781 -19.826 -23.584 1.00 87.62 88 GLY A CA 1
ATOM 678 C C . GLY A 1 88 ? 22.631 -19.361 -22.688 1.00 87.62 88 GLY A C 1
ATOM 679 O O . GLY A 1 88 ? 22.222 -18.204 -22.768 1.00 87.62 88 GLY A O 1
ATOM 680 N N . ALA A 1 89 ? 22.150 -20.224 -21.790 1.00 90.25 89 ALA A N 1
ATOM 681 C CA . ALA A 1 89 ? 21.055 -19.900 -20.875 1.00 90.25 89 ALA A CA 1
ATOM 682 C C . ALA A 1 89 ? 21.423 -18.806 -19.856 1.00 90.25 89 ALA A C 1
ATOM 684 O O . ALA A 1 89 ? 20.575 -18.001 -19.471 1.00 90.25 89 ALA A O 1
ATOM 685 N N . LEU A 1 90 ? 22.683 -18.762 -19.417 1.00 87.88 90 LEU A N 1
ATOM 686 C CA . LEU A 1 90 ? 23.163 -17.811 -18.411 1.00 87.88 90 LEU A CA 1
ATOM 687 C C . LEU A 1 90 ? 23.689 -16.498 -19.019 1.00 87.88 90 LEU A C 1
ATOM 689 O O . LEU A 1 90 ? 23.786 -15.502 -18.300 1.00 87.88 90 LEU A O 1
ATOM 693 N N . GLN A 1 91 ? 24.009 -16.465 -20.318 1.00 85.75 91 GLN A N 1
ATOM 694 C CA . GLN A 1 91 ? 24.569 -15.286 -20.993 1.00 85.75 91 GLN A CA 1
ATOM 695 C C . GLN A 1 91 ? 23.704 -14.015 -20.829 1.00 85.75 91 GLN A C 1
ATOM 697 O O . GLN A 1 91 ? 24.272 -12.986 -20.456 1.00 85.75 91 GLN A O 1
ATOM 702 N N . PRO A 1 92 ? 22.359 -14.057 -20.956 1.00 82.69 92 PRO A N 1
ATOM 703 C CA . PRO A 1 92 ? 21.515 -12.875 -20.752 1.00 82.69 92 PRO A CA 1
ATOM 704 C C . PRO A 1 92 ? 21.563 -12.300 -19.329 1.00 82.69 92 PRO A C 1
ATOM 706 O O . PRO A 1 92 ? 21.328 -11.111 -19.142 1.00 82.69 92 PRO A O 1
ATOM 709 N N . MET A 1 93 ? 21.873 -13.117 -18.314 1.00 81.50 93 MET A N 1
ATOM 710 C CA . MET A 1 93 ? 22.030 -12.640 -16.930 1.00 81.50 93 MET A CA 1
ATOM 711 C C . MET A 1 93 ? 23.384 -11.963 -16.684 1.00 81.50 93 MET A C 1
ATOM 713 O O . MET A 1 93 ? 23.536 -11.215 -15.719 1.00 81.50 93 MET A O 1
ATOM 717 N N . LEU A 1 94 ? 24.378 -12.245 -17.529 1.00 82.00 94 LEU A N 1
ATOM 718 C CA . LEU A 1 94 ? 25.715 -11.652 -17.459 1.00 82.00 94 LEU A CA 1
ATOM 719 C C . LEU A 1 94 ? 25.856 -10.395 -18.312 1.00 82.00 94 LEU A C 1
ATOM 721 O O . LEU A 1 94 ? 26.783 -9.605 -18.089 1.00 82.00 94 LEU A O 1
ATOM 725 N N . ASP A 1 95 ? 24.965 -10.219 -19.281 1.00 79.06 95 ASP A N 1
ATOM 726 C CA . ASP A 1 95 ? 24.894 -9.013 -20.079 1.00 79.06 95 ASP A CA 1
ATOM 727 C C . ASP A 1 95 ? 24.530 -7.824 -19.189 1.00 79.06 95 ASP A C 1
ATOM 729 O O . ASP A 1 95 ? 23.613 -7.857 -18.368 1.00 79.06 95 ASP A O 1
ATOM 733 N N . SER A 1 96 ? 25.301 -6.746 -19.321 1.00 73.25 96 SER A N 1
ATOM 734 C CA . SER A 1 96 ? 25.077 -5.554 -18.517 1.00 73.25 96 SER A CA 1
ATOM 735 C C . SER A 1 96 ? 23.756 -4.908 -18.935 1.00 73.25 96 SER A C 1
ATOM 737 O O . SER A 1 96 ? 23.674 -4.303 -20.004 1.00 73.25 96 SER A O 1
ATOM 739 N N . TYR A 1 97 ? 22.735 -4.985 -18.079 1.00 73.88 97 TYR A N 1
ATOM 740 C CA . TYR A 1 97 ? 21.491 -4.251 -18.288 1.00 73.88 97 TYR A CA 1
ATOM 741 C C . TYR A 1 97 ? 21.763 -2.744 -18.211 1.00 73.88 97 TYR A C 1
ATOM 743 O O . TYR A 1 97 ? 22.231 -2.229 -17.193 1.00 73.88 97 TYR A O 1
ATOM 751 N N . ALA A 1 98 ? 21.493 -2.035 -19.305 1.00 72.44 98 ALA A N 1
ATOM 752 C CA . ALA A 1 98 ? 21.594 -0.586 -19.378 1.00 72.44 98 ALA A CA 1
ATOM 753 C C . ALA A 1 98 ? 20.176 0.003 -19.405 1.00 72.44 98 ALA A C 1
ATOM 755 O O . ALA A 1 98 ? 19.599 0.128 -20.487 1.00 72.44 98 ALA A O 1
ATOM 756 N N . PRO A 1 99 ? 19.601 0.365 -18.244 1.00 73.69 99 PRO A N 1
ATOM 757 C CA . PRO A 1 99 ? 18.276 0.956 -18.204 1.00 73.69 99 PRO A CA 1
ATOM 758 C C . PRO A 1 99 ? 18.202 2.233 -19.045 1.00 73.69 99 PRO A C 1
ATOM 760 O O . PRO A 1 99 ? 19.166 3.008 -19.161 1.00 73.69 99 PRO A O 1
ATOM 763 N N . THR A 1 100 ? 17.016 2.475 -19.591 1.00 80.88 100 THR A N 1
ATOM 764 C CA . THR A 1 100 ? 16.656 3.744 -20.218 1.00 80.88 100 THR A CA 1
ATOM 765 C C . THR A 1 100 ? 16.916 4.907 -19.262 1.00 80.88 100 THR A C 1
ATOM 767 O O . THR A 1 100 ? 16.749 4.786 -18.053 1.00 80.88 100 THR A O 1
ATOM 770 N N . TRP A 1 101 ? 17.356 6.055 -19.772 1.00 72.31 101 TRP A N 1
ATOM 771 C CA . TRP A 1 101 ? 17.848 7.138 -18.912 1.00 72.31 101 TRP A CA 1
ATOM 772 C C . TRP A 1 101 ? 16.796 7.674 -17.921 1.00 72.31 101 TRP A C 1
ATOM 774 O O . TRP A 1 101 ? 17.170 8.122 -16.840 1.00 72.31 101 TRP A O 1
ATOM 784 N N . TRP A 1 102 ? 15.501 7.588 -18.248 1.00 72.62 102 TRP A N 1
ATOM 785 C CA . TRP A 1 102 ? 14.400 8.032 -17.383 1.00 72.62 102 TRP A CA 1
ATOM 786 C C . TRP A 1 102 ? 14.097 7.078 -16.219 1.00 72.62 102 TRP A C 1
ATOM 788 O O . TRP A 1 102 ? 13.425 7.479 -15.275 1.00 72.62 102 TRP A O 1
ATOM 798 N N . THR A 1 103 ? 14.616 5.846 -16.233 1.00 79.06 103 THR A N 1
ATOM 799 C CA . THR A 1 103 ? 14.507 4.901 -15.104 1.00 79.06 103 THR A CA 1
ATOM 800 C C . THR A 1 103 ? 15.689 5.032 -14.137 1.00 79.06 103 THR A C 1
ATOM 802 O O . THR A 1 103 ? 16.045 4.090 -13.437 1.00 79.06 103 THR A O 1
ATOM 805 N N . ASN A 1 104 ? 16.354 6.190 -14.129 1.00 82.56 104 ASN A N 1
ATOM 806 C CA . ASN A 1 104 ? 17.367 6.530 -13.139 1.00 82.56 104 ASN A CA 1
ATOM 807 C C . ASN A 1 104 ? 16.717 6.679 -11.751 1.00 82.56 104 ASN A C 1
ATOM 809 O O . ASN A 1 104 ? 15.674 7.324 -11.627 1.00 82.56 104 ASN A O 1
ATOM 813 N N . SER A 1 105 ? 17.363 6.154 -10.706 1.00 81.44 105 SER A N 1
ATOM 814 C CA . SER A 1 105 ? 16.865 6.184 -9.324 1.00 81.44 105 SER A CA 1
ATOM 815 C C . SER A 1 105 ? 16.484 7.586 -8.843 1.00 81.44 105 SER A C 1
ATOM 817 O O . SER A 1 105 ? 15.473 7.752 -8.168 1.00 81.44 105 SER A O 1
ATOM 819 N N . HIS A 1 106 ? 17.243 8.617 -9.223 1.00 84.12 106 HIS A N 1
ATOM 820 C CA . HIS A 1 106 ? 16.934 9.996 -8.842 1.00 84.12 106 HIS A CA 1
ATOM 821 C C . HIS A 1 106 ? 15.644 10.489 -9.501 1.00 84.12 106 HIS A C 1
ATOM 823 O O . HIS A 1 106 ? 14.794 11.064 -8.825 1.00 84.12 106 HIS A O 1
ATOM 829 N N . ILE A 1 107 ? 15.476 10.226 -10.801 1.00 83.69 107 ILE A N 1
ATOM 830 C CA . ILE A 1 107 ? 14.264 10.599 -11.543 1.00 83.69 107 ILE A CA 1
ATOM 831 C C . ILE A 1 107 ? 13.055 9.879 -10.941 1.00 83.69 107 ILE A C 1
ATOM 833 O O . ILE A 1 107 ? 12.034 10.512 -10.692 1.00 83.69 107 ILE A O 1
ATOM 837 N N . GLN A 1 108 ? 13.187 8.590 -10.626 1.00 84.75 108 GLN A N 1
ATOM 838 C CA . GLN A 1 108 ? 12.123 7.806 -9.998 1.00 84.75 108 GLN A CA 1
ATOM 839 C C . GLN A 1 108 ? 11.729 8.346 -8.610 1.00 84.75 108 GLN A C 1
ATOM 841 O O . GLN A 1 108 ? 10.538 8.441 -8.303 1.00 84.75 108 GLN A O 1
ATOM 846 N N . CYS A 1 109 ? 12.700 8.773 -7.793 1.00 85.75 109 CYS A N 1
ATOM 847 C CA . CYS A 1 109 ? 12.417 9.446 -6.523 1.00 85.75 109 CYS A CA 1
ATOM 848 C C . CYS A 1 109 ? 11.641 10.754 -6.735 1.00 85.75 109 CYS A C 1
ATOM 850 O O . CYS A 1 109 ? 10.630 10.973 -6.071 1.00 85.75 109 CYS A O 1
ATOM 852 N N . PHE A 1 110 ? 12.061 11.600 -7.683 1.00 84.69 110 PHE A N 1
ATOM 853 C CA . PHE A 1 110 ? 11.361 12.856 -7.981 1.00 84.69 110 PHE A CA 1
ATOM 854 C C . PHE A 1 110 ? 9.947 12.634 -8.524 1.00 84.69 110 PHE A C 1
ATOM 856 O O . PHE A 1 110 ? 9.023 13.343 -8.125 1.00 84.69 110 PHE A O 1
ATOM 863 N N . LEU A 1 111 ? 9.750 11.626 -9.377 1.00 83.12 111 LEU A N 1
ATOM 864 C CA . LEU A 1 111 ? 8.436 11.285 -9.927 1.00 83.12 111 LEU A CA 1
ATOM 865 C C . LEU A 1 111 ? 7.404 10.987 -8.834 1.00 83.12 111 LEU A C 1
ATOM 867 O O . LEU A 1 111 ? 6.240 11.330 -9.005 1.00 83.12 111 LEU A O 1
ATOM 871 N N . THR A 1 112 ? 7.818 10.440 -7.690 1.00 79.00 112 THR A N 1
ATOM 872 C CA . THR A 1 112 ? 6.905 10.166 -6.564 1.00 79.00 112 THR A CA 1
ATOM 873 C C . THR A 1 112 ? 6.257 11.445 -6.011 1.00 79.00 112 THR A C 1
ATOM 875 O O . THR A 1 112 ? 5.129 11.401 -5.528 1.00 79.00 112 THR A O 1
ATOM 878 N N . PHE A 1 113 ? 6.934 12.593 -6.122 1.00 80.06 113 PHE A N 1
ATOM 879 C CA . PHE A 1 113 ? 6.405 13.896 -5.702 1.00 80.06 113 PHE A CA 1
ATOM 880 C C . PHE A 1 113 ? 5.630 14.619 -6.808 1.00 80.06 113 PHE A C 1
ATOM 882 O O . PHE A 1 113 ? 4.772 15.446 -6.512 1.00 80.06 113 PHE A O 1
ATOM 889 N N . LEU A 1 114 ? 5.947 14.334 -8.074 1.00 82.94 114 LEU A N 1
ATOM 890 C CA . LEU A 1 114 ? 5.328 14.986 -9.231 1.00 82.94 114 LEU A CA 1
ATOM 891 C C . LEU A 1 114 ? 4.034 14.300 -9.671 1.00 82.94 114 LEU A C 1
ATOM 893 O O . LEU A 1 114 ? 3.130 14.971 -10.163 1.00 82.94 114 LEU A O 1
ATOM 897 N N . VAL A 1 115 ? 3.948 12.976 -9.525 1.00 82.12 115 VAL A N 1
ATOM 898 C CA . VAL A 1 115 ? 2.780 12.196 -9.937 1.00 82.12 115 VAL A CA 1
ATOM 899 C C . VAL A 1 115 ? 1.689 12.331 -8.871 1.00 82.12 115 VAL A C 1
ATOM 901 O O . VAL A 1 115 ? 1.890 11.879 -7.735 1.00 82.12 115 VAL A O 1
ATOM 904 N N . PRO A 1 116 ? 0.526 12.921 -9.214 1.00 79.75 116 PRO A N 1
ATOM 905 C CA . PRO A 1 116 ? -0.590 13.037 -8.290 1.00 79.75 116 PRO A CA 1
ATOM 906 C C . PRO A 1 116 ? -1.003 11.660 -7.777 1.00 79.75 116 PRO A C 1
ATOM 908 O O . PRO A 1 116 ? -1.213 10.726 -8.548 1.00 79.75 116 PRO A O 1
ATOM 911 N N . GLN A 1 117 ? -1.121 11.537 -6.460 1.00 81.19 117 GLN A N 1
ATOM 912 C CA . GLN A 1 117 ? -1.598 10.312 -5.831 1.00 81.19 117 GLN A CA 1
ATOM 913 C C . GLN A 1 117 ? -3.125 10.302 -5.807 1.00 81.19 117 GLN A C 1
ATOM 915 O O . GLN A 1 117 ? -3.748 11.337 -5.554 1.00 81.19 117 GLN A O 1
ATOM 920 N N . TYR A 1 118 ? -3.728 9.130 -6.003 1.00 86.94 118 TYR A N 1
ATOM 921 C CA . TYR A 1 118 ? -5.183 8.996 -5.997 1.00 86.94 118 TYR A CA 1
ATOM 922 C C . TYR A 1 118 ? -5.763 9.433 -4.632 1.00 86.94 118 TYR A C 1
ATOM 924 O O . TYR A 1 118 ? -5.228 9.039 -3.586 1.00 86.94 118 TYR A O 1
ATOM 932 N N . PRO A 1 119 ? -6.821 10.264 -4.580 1.00 89.69 119 PRO A N 1
ATOM 933 C CA . PRO A 1 119 ? -7.379 10.777 -3.327 1.00 89.69 119 PRO A CA 1
ATOM 934 C C . PRO A 1 119 ? -8.324 9.759 -2.666 1.00 89.69 119 PRO A C 1
ATOM 936 O O . PRO A 1 119 ? -9.517 10.004 -2.502 1.00 89.69 119 PRO A O 1
ATOM 939 N N . VAL A 1 120 ? -7.789 8.597 -2.283 1.00 95.75 120 VAL A N 1
ATOM 940 C CA . VAL A 1 120 ? -8.568 7.542 -1.624 1.00 95.75 120 VAL A CA 1
ATOM 941 C C . VAL A 1 120 ? -8.885 7.907 -0.179 1.00 95.75 120 VAL A C 1
ATOM 943 O O . VAL A 1 120 ? -7.987 8.220 0.604 1.00 95.75 120 VAL A O 1
ATOM 946 N N . LYS A 1 121 ? -10.171 7.844 0.171 1.00 96.31 121 LYS A N 1
ATOM 947 C CA . LYS A 1 121 ? -10.672 7.985 1.539 1.00 96.31 121 LYS A CA 1
ATOM 948 C C . LYS A 1 121 ? -10.799 6.606 2.173 1.00 96.31 121 LYS A C 1
ATOM 950 O O . LYS A 1 121 ? -11.223 5.657 1.516 1.00 96.31 121 LYS A O 1
ATOM 955 N N . TYR A 1 122 ? -10.493 6.523 3.461 1.00 97.44 122 TYR A N 1
ATOM 956 C CA . TYR A 1 122 ? -10.541 5.277 4.216 1.00 97.44 122 TYR A CA 1
ATOM 957 C C . TYR A 1 122 ? -11.511 5.371 5.392 1.00 97.44 122 TYR A C 1
ATOM 959 O O . TYR A 1 122 ? -11.588 6.403 6.061 1.00 97.44 122 TYR A O 1
ATOM 967 N N . LYS A 1 123 ? -12.216 4.274 5.672 1.00 97.50 123 LYS A N 1
ATOM 968 C CA . LYS A 1 123 ? -12.859 4.026 6.964 1.00 97.50 123 LYS A CA 1
ATOM 969 C C . LYS A 1 123 ? -11.952 3.099 7.762 1.00 97.50 123 LYS A C 1
ATOM 971 O O . LYS A 1 123 ? -11.752 1.952 7.377 1.00 97.50 123 LYS A O 1
ATOM 976 N N . ARG A 1 124 ? -11.420 3.604 8.870 1.00 97.81 124 ARG A N 1
ATOM 977 C CA . ARG A 1 124 ? -10.571 2.826 9.770 1.00 97.81 124 ARG A CA 1
ATOM 978 C C . ARG A 1 124 ? -11.410 1.966 10.703 1.00 97.81 124 ARG A C 1
ATOM 980 O O . ARG A 1 124 ? -12.312 2.479 11.362 1.00 97.81 124 ARG A O 1
ATOM 987 N N . ASP A 1 125 ? -11.054 0.696 10.785 1.00 97.44 125 ASP A N 1
ATOM 988 C CA . ASP A 1 125 ? -11.476 -0.232 11.825 1.00 97.44 125 ASP A CA 1
ATOM 989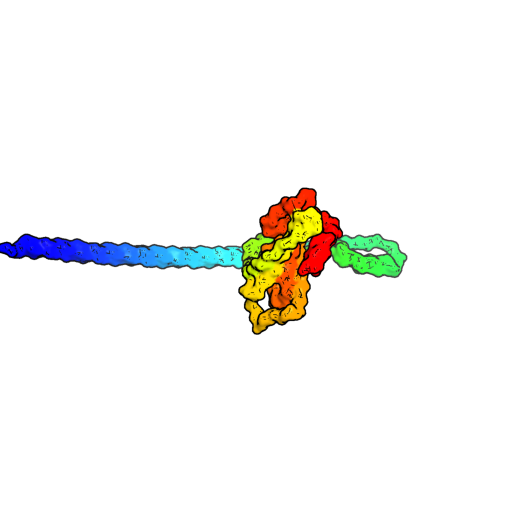 C C . ASP A 1 125 ? -10.249 -0.635 12.657 1.00 97.44 125 ASP A C 1
ATOM 991 O O . ASP A 1 125 ? -9.174 -0.882 12.107 1.00 97.44 125 ASP A O 1
ATOM 995 N N . VAL A 1 126 ? -10.364 -0.618 13.984 1.00 96.81 126 VAL A N 1
ATOM 996 C CA . VAL A 1 126 ? -9.231 -0.881 14.886 1.00 96.81 126 VAL A CA 1
ATOM 997 C C . VAL A 1 126 ? -9.392 -2.270 15.475 1.00 96.81 126 VAL A C 1
ATOM 999 O O . VAL A 1 126 ? -10.283 -2.520 16.283 1.00 96.81 126 VAL A O 1
ATOM 1002 N N . LEU A 1 127 ? -8.480 -3.157 15.092 1.00 95.75 127 LEU A N 1
ATOM 1003 C CA . LEU A 1 127 ? -8.446 -4.533 15.550 1.00 95.75 127 LEU A CA 1
ATOM 1004 C C . LEU A 1 127 ? -7.643 -4.620 16.843 1.00 95.75 127 LEU A C 1
ATOM 1006 O O . LEU A 1 127 ? -6.447 -4.314 16.867 1.00 95.75 127 LEU A O 1
ATOM 1010 N N . THR A 1 128 ? -8.297 -5.077 17.907 1.00 96.38 128 THR A N 1
ATOM 1011 C CA . THR A 1 128 ? -7.617 -5.449 19.148 1.00 96.38 128 THR A CA 1
ATOM 1012 C C . THR A 1 128 ? -7.234 -6.920 19.065 1.00 96.38 128 THR A C 1
ATOM 1014 O O . THR A 1 128 ? -8.097 -7.788 18.962 1.00 96.38 128 THR A O 1
ATOM 1017 N N . LEU A 1 129 ? -5.932 -7.178 19.084 1.00 95.69 129 LEU A N 1
ATOM 1018 C CA . LEU A 1 129 ? -5.337 -8.504 18.957 1.00 95.69 129 LEU A CA 1
ATOM 1019 C C . LEU A 1 129 ? -5.423 -9.253 20.292 1.00 95.69 129 LEU A C 1
ATOM 1021 O O . LEU A 1 129 ? -5.549 -8.641 21.359 1.00 95.69 129 LEU A O 1
ATOM 1025 N N . LYS A 1 130 ? -5.296 -10.581 20.257 1.00 94.81 130 LYS A N 1
ATOM 1026 C CA . LYS A 1 130 ? -5.405 -11.450 21.448 1.00 94.81 130 LYS A CA 1
ATOM 1027 C C . LYS A 1 130 ? -4.424 -11.107 22.570 1.00 94.81 130 LYS A C 1
ATOM 1029 O O . LYS A 1 130 ? -4.725 -11.334 23.737 1.00 94.81 130 LYS A O 1
ATOM 1034 N N . ASP A 1 131 ? -3.256 -10.567 22.230 1.00 94.38 131 ASP A N 1
ATOM 1035 C CA . ASP A 1 131 ? -2.238 -10.142 23.199 1.00 94.38 131 ASP A CA 1
ATOM 1036 C C . ASP A 1 131 ? -2.437 -8.704 23.717 1.00 94.38 131 ASP A C 1
ATOM 1038 O O . ASP A 1 131 ? -1.553 -8.155 24.374 1.00 94.38 131 ASP A O 1
ATOM 1042 N N . GLY A 1 132 ? -3.583 -8.082 23.416 1.00 94.44 132 GLY A N 1
ATOM 1043 C CA . GLY A 1 132 ? -3.898 -6.697 23.773 1.00 94.44 132 GLY A CA 1
ATOM 1044 C C . GLY A 1 132 ? -3.243 -5.657 22.860 1.00 94.44 132 GLY A C 1
ATOM 1045 O O . GLY A 1 132 ? -3.429 -4.455 23.060 1.00 94.44 132 GLY A O 1
ATOM 1046 N N . GLY A 1 133 ? -2.479 -6.094 21.852 1.00 95.69 133 GLY A N 1
ATOM 1047 C CA . GLY A 1 133 ? -1.964 -5.222 20.805 1.00 95.69 133 GLY A CA 1
ATOM 1048 C C . GLY A 1 133 ? -3.069 -4.640 19.933 1.00 95.69 133 GLY A C 1
ATOM 1049 O O . GLY A 1 133 ? -4.204 -5.105 19.939 1.00 95.69 133 GLY A O 1
ATOM 1050 N N . GLN A 1 134 ? -2.723 -3.625 19.143 1.00 96.31 134 GLN A N 1
ATOM 1051 C CA . GLN A 1 134 ? -3.649 -3.020 18.190 1.00 96.31 134 GLN A CA 1
ATOM 1052 C C . GLN A 1 134 ? -3.043 -2.989 16.790 1.00 96.31 134 GLN A C 1
ATOM 1054 O O . GLN A 1 134 ? -1.895 -2.567 16.608 1.00 96.31 134 GLN A O 1
ATOM 1059 N N . ALA A 1 135 ? -3.843 -3.398 15.814 1.00 96.38 135 ALA A N 1
ATOM 1060 C CA . ALA A 1 135 ? -3.632 -3.180 14.389 1.00 96.38 135 ALA A CA 1
ATOM 1061 C C . ALA A 1 135 ? -4.834 -2.406 13.827 1.00 96.38 135 ALA A C 1
ATOM 1063 O O . ALA A 1 135 ? -5.826 -2.190 14.525 1.00 96.38 135 ALA A O 1
ATOM 1064 N N . SER A 1 136 ? -4.761 -1.948 12.578 1.00 97.25 136 SER A N 1
ATOM 1065 C CA . SER A 1 136 ? -5.924 -1.310 11.949 1.00 97.25 136 SER A CA 1
ATOM 1066 C C . SER A 1 136 ? -6.155 -1.794 10.528 1.00 97.25 136 SER A C 1
ATOM 1068 O O . SER A 1 136 ? -5.216 -2.085 9.789 1.00 97.25 136 SER A O 1
ATOM 1070 N N . LEU A 1 137 ? -7.429 -1.869 10.171 1.00 98.19 137 LEU A N 1
ATOM 1071 C CA . LEU A 1 137 ? -7.940 -2.187 8.852 1.00 98.19 137 LEU A CA 1
ATOM 1072 C C . LEU A 1 137 ? -8.512 -0.907 8.249 1.00 98.19 137 LEU A C 1
ATOM 1074 O O . LEU A 1 137 ? -9.549 -0.405 8.680 1.00 98.19 137 LEU A O 1
ATOM 1078 N N . ASP A 1 138 ? -7.822 -0.360 7.257 1.00 98.25 138 ASP A N 1
ATOM 1079 C CA . ASP A 1 138 ? -8.275 0.832 6.547 1.00 98.25 138 ASP A CA 1
ATOM 1080 C C . ASP A 1 138 ? -9.030 0.409 5.285 1.00 98.25 138 ASP A C 1
ATOM 1082 O O . ASP A 1 138 ? -8.435 0.063 4.262 1.00 98.25 138 ASP A O 1
ATOM 1086 N N . TRP A 1 139 ? -10.358 0.437 5.362 1.00 98.06 139 TRP A N 1
ATOM 1087 C CA . TRP A 1 139 ? -11.258 0.088 4.265 1.00 98.06 139 TRP A CA 1
ATOM 1088 C C . TRP A 1 139 ? -11.351 1.237 3.272 1.00 98.06 139 TRP A C 1
ATOM 1090 O O . TRP A 1 139 ? -11.778 2.334 3.644 1.00 98.06 139 TRP A O 1
ATOM 1100 N N . ALA A 1 140 ? -10.966 1.013 2.016 1.00 97.69 140 ALA A N 1
ATOM 1101 C CA . ALA A 1 140 ? -11.061 2.062 1.008 1.00 97.69 140 ALA A CA 1
ATOM 1102 C C . ALA A 1 140 ? -12.528 2.297 0.626 1.00 97.69 140 ALA A C 1
ATOM 1104 O O . ALA A 1 140 ? -13.270 1.358 0.337 1.00 97.69 140 ALA A O 1
ATOM 1105 N N . LEU A 1 141 ? -12.956 3.557 0.637 1.00 96.56 141 LEU A N 1
ATOM 1106 C CA . LEU A 1 141 ? -14.343 3.913 0.363 1.00 96.56 141 LEU A CA 1
ATOM 1107 C C . LEU A 1 141 ? -14.619 3.929 -1.139 1.00 96.56 141 LEU A C 1
ATOM 1109 O O . LEU A 1 141 ? -13.893 4.581 -1.887 1.00 96.56 141 LEU A O 1
ATOM 1113 N N . GLU A 1 142 ? -15.727 3.311 -1.549 1.00 93.88 142 GLU A N 1
ATOM 1114 C CA . GLU A 1 142 ? -16.210 3.295 -2.940 1.00 93.88 142 GLU A CA 1
ATOM 1115 C C . GLU A 1 142 ? -16.398 4.706 -3.511 1.00 93.88 142 GLU A C 1
ATOM 1117 O O . GLU A 1 142 ? -16.119 4.940 -4.679 1.00 93.88 142 GLU A O 1
ATOM 1122 N N . SER A 1 143 ? -16.760 5.683 -2.671 1.00 92.81 143 SER A N 1
ATOM 1123 C CA . SER A 1 143 ? -16.891 7.096 -3.059 1.00 92.81 143 SER A CA 1
ATOM 1124 C C . SER A 1 143 ? -15.573 7.777 -3.447 1.00 92.81 143 SER A C 1
ATOM 1126 O O . SER A 1 143 ? -15.577 8.948 -3.824 1.00 92.81 143 SER A O 1
ATOM 1128 N N . SER A 1 144 ? -14.444 7.077 -3.327 1.00 91.06 144 SER A N 1
ATOM 1129 C CA . SER A 1 144 ? -13.123 7.577 -3.712 1.00 91.06 144 SER A CA 1
ATOM 1130 C C . SER A 1 144 ? -12.826 7.447 -5.205 1.00 91.06 144 SER A C 1
ATOM 1132 O O . SER A 1 144 ? -11.907 8.103 -5.692 1.00 91.06 144 SER A O 1
ATOM 1134 N N . VAL A 1 145 ? -13.544 6.574 -5.914 1.00 90.44 145 VAL A N 1
ATOM 1135 C CA . VAL A 1 145 ? -13.328 6.276 -7.335 1.00 90.44 145 VAL A CA 1
ATOM 1136 C C . VAL A 1 145 ? -14.671 6.352 -8.053 1.00 90.44 145 VAL A C 1
ATOM 1138 O O . VAL A 1 145 ? -15.694 5.936 -7.519 1.00 90.44 145 VAL A O 1
ATOM 1141 N N . GLU A 1 146 ? -14.682 6.874 -9.276 1.00 88.44 146 GLU A N 1
ATOM 1142 C CA . GLU A 1 146 ? -15.869 6.824 -10.128 1.00 88.44 146 GLU A CA 1
ATOM 1143 C C . GLU A 1 146 ? -16.075 5.394 -10.640 1.00 88.44 146 GLU A C 1
ATOM 1145 O O . GLU A 1 146 ? -15.465 4.953 -11.614 1.00 88.44 146 GLU A O 1
ATOM 1150 N N . LEU A 1 147 ? -16.924 4.641 -9.944 1.00 87.31 147 LEU A N 1
ATOM 1151 C CA . LEU A 1 147 ? -17.299 3.286 -10.327 1.00 87.31 147 LEU A CA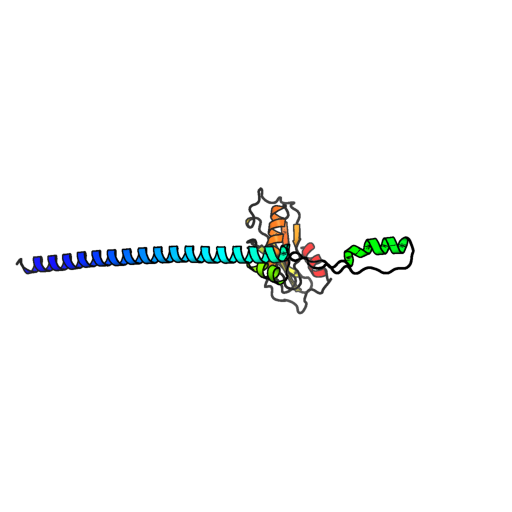 1
ATOM 1152 C C . LEU A 1 147 ? -18.489 3.317 -11.295 1.00 87.31 147 LEU A C 1
ATOM 1154 O O . LEU A 1 147 ? -19.438 4.076 -11.111 1.00 87.31 147 LEU A O 1
ATOM 1158 N N . LYS A 1 148 ? -18.476 2.439 -12.306 1.00 85.31 148 LYS A N 1
ATOM 1159 C CA . LYS A 1 148 ? -19.607 2.271 -13.246 1.00 85.31 148 LYS A CA 1
ATOM 1160 C C . LYS A 1 148 ? -20.873 1.757 -12.555 1.00 85.31 148 LYS A C 1
ATOM 1162 O O . LYS A 1 148 ? -21.984 2.056 -12.979 1.00 85.31 148 LYS A O 1
ATOM 1167 N N . SER A 1 149 ? -20.691 0.957 -11.512 1.00 88.00 149 SER A N 1
ATOM 1168 C CA . SER A 1 149 ? -21.744 0.409 -10.666 1.00 88.00 149 SER A CA 1
ATOM 1169 C C . SER A 1 149 ? -21.197 0.227 -9.249 1.00 88.00 149 SER A C 1
ATOM 1171 O O . SER A 1 149 ? -20.001 -0.051 -9.123 1.00 88.00 149 SER A O 1
ATOM 1173 N N . PRO A 1 150 ? -22.035 0.323 -8.203 1.00 91.75 150 PRO A N 1
ATOM 1174 C CA . PRO A 1 150 ? -21.626 -0.005 -6.839 1.00 91.75 150 PRO A CA 1
ATOM 1175 C C . PRO A 1 150 ? -21.038 -1.414 -6.749 1.00 91.75 150 PRO A C 1
ATOM 1177 O O . PRO A 1 150 ? -21.422 -2.301 -7.527 1.00 91.75 150 PRO A O 1
ATOM 1180 N N . LEU A 1 151 ? -20.136 -1.635 -5.791 1.00 93.38 151 LEU A N 1
ATOM 1181 C CA . LEU A 1 151 ? -19.645 -2.986 -5.542 1.00 93.38 151 LEU A CA 1
ATOM 1182 C C . LEU A 1 151 ? -20.796 -3.870 -5.062 1.00 93.38 151 LEU A C 1
ATOM 1184 O O . LEU A 1 151 ? -21.636 -3.470 -4.253 1.00 93.38 151 LEU A O 1
ATOM 1188 N N . LYS A 1 152 ? -20.824 -5.111 -5.547 1.00 93.12 152 LYS A N 1
ATOM 1189 C CA . LYS A 1 152 ? -21.785 -6.098 -5.062 1.00 93.12 152 LYS A CA 1
ATOM 1190 C C . LYS A 1 152 ? -21.494 -6.449 -3.599 1.00 93.12 152 LYS A C 1
ATOM 1192 O O . LYS A 1 152 ? -20.372 -6.294 -3.105 1.00 93.12 152 LYS A O 1
ATOM 1197 N N . ALA A 1 153 ? -22.501 -6.959 -2.896 1.00 92.88 153 ALA A N 1
ATOM 1198 C CA . ALA A 1 153 ? -22.333 -7.405 -1.514 1.00 92.88 153 ALA A CA 1
ATOM 1199 C C . ALA A 1 153 ? -21.253 -8.502 -1.398 1.00 92.88 153 ALA A C 1
ATOM 1201 O O . ALA A 1 153 ? -20.417 -8.443 -0.498 1.00 92.88 153 ALA A O 1
ATOM 1202 N N . ASP A 1 154 ? -21.220 -9.417 -2.370 1.00 95.12 154 ASP A N 1
ATOM 1203 C CA . ASP A 1 154 ? -20.290 -10.544 -2.508 1.00 95.12 154 ASP A CA 1
ATOM 1204 C C . ASP A 1 154 ? -18.972 -10.193 -3.225 1.00 95.12 154 ASP A C 1
ATOM 1206 O O . ASP A 1 154 ? -18.210 -11.089 -3.585 1.00 95.12 154 ASP A O 1
ATOM 1210 N N . ALA A 1 155 ? -18.682 -8.904 -3.443 1.00 95.81 155 ALA A N 1
ATOM 1211 C CA . ALA A 1 155 ? -17.419 -8.485 -4.041 1.00 95.81 155 ALA A CA 1
ATOM 1212 C C . ALA A 1 155 ? -16.222 -8.995 -3.206 1.00 95.81 155 ALA A C 1
ATOM 1214 O O . ALA A 1 155 ? -16.215 -8.815 -1.981 1.00 95.81 155 ALA A O 1
ATOM 1215 N N . PRO A 1 156 ? -15.201 -9.603 -3.840 1.00 97.25 156 PRO A N 1
ATOM 1216 C CA . PRO A 1 156 ? -14.057 -10.167 -3.134 1.00 97.25 156 PRO A CA 1
ATOM 1217 C C . PRO A 1 156 ? -13.269 -9.083 -2.394 1.00 97.25 156 PRO A C 1
ATOM 1219 O O . PRO A 1 156 ? -13.046 -7.985 -2.909 1.00 97.25 156 PRO A O 1
ATOM 1222 N N . ILE A 1 157 ? -12.813 -9.408 -1.185 1.00 97.81 157 ILE A N 1
ATOM 1223 C CA . ILE A 1 157 ? -11.982 -8.513 -0.378 1.00 97.81 157 ILE A CA 1
ATOM 1224 C C . ILE A 1 157 ? -10.522 -8.668 -0.808 1.00 97.81 157 ILE A C 1
ATOM 1226 O O . ILE A 1 157 ? -9.983 -9.774 -0.819 1.00 97.81 157 ILE A O 1
ATOM 1230 N N . ALA A 1 158 ? -9.874 -7.553 -1.139 1.00 97.88 158 ALA A N 1
ATOM 1231 C CA . ALA A 1 158 ? -8.446 -7.514 -1.430 1.00 97.88 158 ALA A CA 1
ATOM 1232 C C . ALA A 1 158 ? -7.695 -6.987 -0.201 1.00 97.88 158 ALA A C 1
ATOM 1234 O O . ALA A 1 158 ? -7.715 -5.789 0.081 1.00 97.88 158 ALA A O 1
ATOM 1235 N N . ILE A 1 159 ? -7.032 -7.880 0.536 1.00 97.88 159 ILE A N 1
ATOM 1236 C CA . ILE A 1 159 ? -6.201 -7.489 1.679 1.00 97.88 159 ILE A CA 1
ATOM 1237 C C . ILE A 1 159 ? -4.854 -6.994 1.157 1.00 97.88 159 ILE A C 1
ATOM 1239 O O . ILE A 1 159 ? -4.079 -7.747 0.570 1.00 97.88 159 ILE A O 1
ATOM 1243 N N . ILE A 1 160 ? -4.575 -5.714 1.376 1.00 97.62 160 ILE A N 1
ATOM 1244 C CA . ILE A 1 160 ? -3.368 -5.042 0.905 1.00 97.62 160 ILE A CA 1
ATOM 1245 C C . ILE A 1 160 ? -2.399 -4.868 2.071 1.00 97.62 160 ILE A C 1
ATOM 1247 O O . ILE A 1 160 ? -2.739 -4.306 3.114 1.00 97.62 160 ILE A O 1
ATOM 1251 N N . MET A 1 161 ? -1.160 -5.315 1.872 1.00 95.06 161 MET A N 1
ATOM 1252 C CA . MET A 1 161 ? -0.085 -5.207 2.853 1.00 95.06 161 MET A CA 1
ATOM 1253 C C . MET A 1 161 ? 0.974 -4.211 2.392 1.00 95.06 161 MET A C 1
ATOM 1255 O O . MET A 1 161 ? 1.582 -4.367 1.335 1.00 95.06 161 MET A O 1
ATOM 1259 N N . HIS A 1 162 ? 1.247 -3.210 3.224 1.00 94.75 162 HIS A N 1
ATOM 1260 C CA . HIS A 1 162 ? 2.315 -2.252 2.964 1.00 94.75 162 HIS A CA 1
ATOM 1261 C C . HIS A 1 162 ? 3.702 -2.795 3.371 1.00 94.75 162 HIS A C 1
ATOM 1263 O O . HIS A 1 162 ? 3.837 -3.752 4.145 1.00 94.75 162 HIS A O 1
ATOM 1269 N N . GLY A 1 163 ? 4.756 -2.130 2.886 1.00 91.25 163 GLY A N 1
ATOM 1270 C CA . GLY A 1 163 ? 6.157 -2.430 3.211 1.00 91.25 163 GLY A CA 1
ATOM 1271 C C . GLY A 1 163 ? 6.571 -2.080 4.651 1.00 91.25 163 GLY A C 1
ATOM 1272 O O . GLY A 1 163 ? 5.733 -1.970 5.546 1.00 91.25 163 GLY A O 1
ATOM 1273 N N . LEU A 1 164 ? 7.877 -1.909 4.882 1.00 89.06 164 LEU A N 1
ATOM 1274 C CA . LEU A 1 164 ? 8.452 -1.696 6.221 1.00 89.06 164 LEU A CA 1
ATOM 1275 C C . LEU A 1 164 ? 8.008 -0.386 6.894 1.00 89.06 164 LEU A C 1
ATOM 1277 O O . LEU A 1 164 ? 7.765 -0.394 8.088 1.00 89.06 164 LEU A O 1
ATOM 1281 N N . VAL A 1 165 ? 7.904 0.711 6.137 1.00 87.94 165 VAL A N 1
ATOM 1282 C CA . VAL A 1 165 ? 7.615 2.070 6.659 1.00 87.94 165 VAL A CA 1
ATOM 1283 C C . VAL A 1 165 ? 6.329 2.646 6.038 1.00 87.94 165 VAL A C 1
ATOM 1285 O O . VAL A 1 165 ? 6.124 3.852 5.977 1.00 87.94 165 VAL A O 1
ATOM 1288 N N . GLY A 1 166 ? 5.483 1.782 5.474 1.00 92.25 166 GLY A N 1
ATOM 1289 C CA . GLY A 1 166 ? 4.282 2.191 4.739 1.00 92.25 166 GLY A CA 1
ATOM 1290 C C . GLY A 1 166 ? 3.028 2.315 5.606 1.00 92.25 166 GLY A C 1
ATOM 1291 O O . GLY A 1 166 ? 3.043 2.031 6.798 1.00 92.25 166 GLY A O 1
ATOM 1292 N N . CYS A 1 167 ? 1.923 2.701 4.978 1.00 95.38 167 CYS A N 1
ATOM 1293 C CA . CYS A 1 167 ? 0.579 2.676 5.555 1.00 95.38 167 CYS A CA 1
ATOM 1294 C C . CYS A 1 167 ? -0.455 2.733 4.418 1.00 95.38 167 CYS A C 1
ATOM 1296 O O . CYS A 1 167 ? -0.097 2.737 3.238 1.00 95.38 167 CYS A O 1
ATOM 1298 N N . SER A 1 168 ? -1.739 2.821 4.751 1.00 96.38 168 SER A N 1
ATOM 1299 C CA . SER A 1 168 ? -2.824 3.037 3.783 1.00 96.38 168 SER A CA 1
ATOM 1300 C C . SER A 1 168 ? -2.609 4.224 2.835 1.00 96.38 168 SER A C 1
ATOM 1302 O O . SER A 1 168 ? -2.986 4.146 1.662 1.00 96.38 168 SER A O 1
ATOM 1304 N N . GLU A 1 169 ? -1.935 5.292 3.268 1.00 93.38 169 GLU A N 1
ATOM 1305 C CA . GLU A 1 169 ? -1.656 6.452 2.411 1.00 93.38 169 GLU A CA 1
ATOM 1306 C C . GLU A 1 169 ? -0.696 6.145 1.258 1.00 93.38 169 GLU A C 1
ATOM 1308 O O . GLU A 1 169 ? -0.840 6.728 0.178 1.00 93.38 169 GLU A O 1
ATOM 1313 N N . SER A 1 170 ? 0.259 5.230 1.450 1.00 92.62 170 SER A N 1
ATOM 1314 C CA . SER A 1 170 ? 1.179 4.824 0.383 1.00 92.62 170 SER A CA 1
ATOM 1315 C C . SER A 1 170 ? 0.574 3.780 -0.556 1.00 92.62 170 SER A C 1
ATOM 1317 O O . SER A 1 170 ? 1.096 3.566 -1.646 1.00 92.62 170 SER A O 1
ATOM 1319 N N . MET A 1 171 ? -0.550 3.166 -0.173 1.00 95.44 171 MET A N 1
ATOM 1320 C CA . MET A 1 171 ? -1.245 2.136 -0.954 1.00 95.44 171 MET A CA 1
ATOM 1321 C C . MET A 1 171 ? -2.426 2.679 -1.778 1.00 95.44 171 MET A C 1
ATOM 1323 O O . MET A 1 171 ? -3.132 1.905 -2.419 1.00 95.44 171 MET A O 1
ATOM 1327 N N . ARG A 1 172 ? -2.649 4.002 -1.801 1.00 95.31 172 ARG A N 1
ATOM 1328 C CA . ARG A 1 172 ? -3.839 4.629 -2.416 1.00 95.31 172 ARG A CA 1
ATOM 1329 C C . ARG A 1 172 ? -4.060 4.242 -3.874 1.00 95.31 172 ARG A C 1
ATOM 1331 O O . ARG A 1 172 ? -5.179 3.899 -4.233 1.00 95.31 172 ARG A O 1
ATOM 1338 N N . SER A 1 173 ? -3.017 4.257 -4.699 1.00 93.62 173 SER A N 1
ATOM 1339 C CA . SER A 1 173 ? -3.144 3.895 -6.117 1.00 93.62 173 SER A CA 1
ATOM 1340 C C . SER A 1 173 ? -3.550 2.430 -6.302 1.00 93.62 173 SER A C 1
ATOM 1342 O O . SER A 1 173 ? -4.394 2.136 -7.138 1.00 93.62 173 SER A O 1
ATOM 1344 N N . LEU A 1 174 ? -3.025 1.522 -5.472 1.00 95.69 174 LEU A N 1
ATOM 1345 C CA . LEU A 1 174 ? -3.402 0.107 -5.506 1.00 95.69 174 LEU A CA 1
ATOM 1346 C C . LEU A 1 174 ? -4.847 -0.108 -5.032 1.00 95.69 174 LEU A C 1
ATOM 1348 O O . LEU A 1 174 ? -5.578 -0.890 -5.631 1.00 95.69 174 LEU A O 1
ATOM 1352 N N . CYS A 1 175 ? -5.284 0.612 -3.995 1.00 97.31 175 CYS A N 1
ATOM 1353 C CA . CYS A 1 175 ? -6.677 0.591 -3.548 1.00 97.31 175 CYS A CA 1
ATOM 1354 C C . CYS A 1 175 ? -7.631 1.126 -4.626 1.00 97.31 175 CYS A C 1
ATOM 1356 O O . CYS A 1 175 ? -8.689 0.545 -4.848 1.00 97.31 175 CYS A O 1
ATOM 1358 N N . ALA A 1 176 ? -7.269 2.221 -5.299 1.00 95.75 176 ALA A N 1
ATOM 1359 C CA . ALA A 1 176 ? -8.079 2.785 -6.374 1.00 95.75 176 ALA A CA 1
ATOM 1360 C C . ALA A 1 176 ? -8.236 1.793 -7.537 1.00 95.75 176 ALA A C 1
ATOM 1362 O O . ALA A 1 176 ? -9.351 1.579 -8.010 1.00 95.75 176 ALA A O 1
ATOM 1363 N N . GLU A 1 177 ? -7.144 1.134 -7.925 1.00 95.19 177 GLU A N 1
ATOM 1364 C CA . GLU A 1 177 ? -7.158 0.105 -8.965 1.00 95.19 177 GLU A CA 1
ATOM 1365 C C . GLU A 1 177 ? -8.014 -1.101 -8.553 1.00 95.19 177 GLU A C 1
ATOM 1367 O O . GLU A 1 177 ? -8.863 -1.564 -9.311 1.00 95.19 177 GLU A O 1
ATOM 1372 N N . ALA A 1 178 ? -7.868 -1.575 -7.313 1.00 96.44 178 ALA A N 1
ATOM 1373 C CA . ALA A 1 178 ? -8.677 -2.669 -6.786 1.00 96.44 178 ALA A CA 1
ATOM 1374 C C . ALA A 1 178 ? -10.182 -2.341 -6.824 1.00 96.44 178 ALA A C 1
ATOM 1376 O O . ALA A 1 178 ? -10.971 -3.165 -7.290 1.00 96.44 178 ALA A O 1
ATOM 1377 N N . LEU A 1 179 ? -10.574 -1.129 -6.407 1.00 96.19 179 LEU A N 1
ATOM 1378 C CA . LEU A 1 179 ? -11.958 -0.650 -6.511 1.00 96.19 179 LEU A CA 1
ATOM 1379 C C . LEU A 1 179 ? -12.441 -0.647 -7.968 1.00 96.19 179 LEU A C 1
ATOM 1381 O O . LEU A 1 179 ? -13.510 -1.185 -8.259 1.00 96.19 179 LEU A O 1
ATOM 1385 N N . ALA A 1 180 ? -11.646 -0.092 -8.889 1.00 94.00 180 ALA A N 1
ATOM 1386 C CA . ALA A 1 180 ? -11.979 -0.031 -10.315 1.00 94.00 180 ALA A CA 1
ATOM 1387 C C . ALA A 1 180 ? -12.171 -1.425 -10.943 1.00 94.00 180 ALA A C 1
ATOM 1389 O O . ALA A 1 180 ? -12.980 -1.590 -11.859 1.00 94.00 180 ALA A O 1
ATOM 1390 N N . HIS A 1 181 ? -11.478 -2.433 -10.410 1.00 94.25 181 HIS A N 1
ATOM 1391 C CA . HIS A 1 181 ? -11.572 -3.830 -10.827 1.00 94.25 181 HIS A CA 1
ATOM 1392 C C . HIS A 1 181 ? -12.616 -4.660 -10.061 1.00 94.25 181 HIS A C 1
ATOM 1394 O O . HIS A 1 181 ? -12.689 -5.875 -10.252 1.00 94.25 181 HIS A O 1
ATOM 1400 N N . GLY A 1 182 ? -13.457 -4.033 -9.234 1.00 95.12 182 GLY A N 1
ATOM 1401 C CA . GLY A 1 182 ? -14.566 -4.714 -8.563 1.00 95.12 182 GLY A CA 1
ATOM 1402 C C . GLY A 1 182 ? -14.188 -5.440 -7.269 1.00 95.12 182 GLY A C 1
ATOM 1403 O O . GLY A 1 182 ? -14.963 -6.271 -6.796 1.00 95.12 182 GLY A O 1
ATOM 1404 N N . TYR A 1 183 ? -13.025 -5.138 -6.694 1.00 97.12 183 TYR A N 1
ATOM 1405 C CA . TYR A 1 183 ? -12.607 -5.643 -5.389 1.00 97.12 183 TYR A CA 1
ATOM 1406 C C . TYR A 1 183 ? -12.951 -4.639 -4.289 1.00 97.12 183 TYR A C 1
ATOM 1408 O O . TYR A 1 183 ? -13.007 -3.431 -4.520 1.00 97.12 183 TYR A O 1
ATOM 1416 N N . ARG A 1 184 ? -13.121 -5.140 -3.064 1.00 97.44 184 ARG A N 1
ATOM 1417 C CA . ARG A 1 184 ? -13.231 -4.330 -1.846 1.00 97.44 184 ARG A CA 1
ATOM 1418 C C . ARG A 1 184 ? -11.870 -4.303 -1.137 1.00 97.44 184 ARG A C 1
ATOM 1420 O O . ARG A 1 184 ? -11.572 -5.224 -0.377 1.00 97.44 184 ARG A O 1
ATOM 1427 N N . PRO A 1 185 ? -11.003 -3.313 -1.400 1.00 98.06 185 PRO A N 1
ATOM 1428 C CA . PRO A 1 185 ? -9.685 -3.260 -0.791 1.00 98.06 185 PRO A CA 1
ATOM 1429 C C . PRO A 1 185 ? -9.739 -2.832 0.675 1.00 98.06 185 PRO A C 1
ATOM 1431 O O . PRO A 1 185 ? -10.413 -1.868 1.053 1.00 98.06 185 PRO A O 1
ATOM 1434 N N . VAL A 1 186 ? -8.942 -3.520 1.480 1.00 98.25 186 VAL A N 1
ATOM 1435 C CA . VAL A 1 186 ? -8.666 -3.178 2.872 1.00 98.25 186 VAL A CA 1
ATOM 1436 C C . VAL A 1 186 ? -7.162 -3.182 3.079 1.00 98.25 186 VAL A C 1
ATOM 1438 O O . VAL A 1 186 ? -6.481 -4.152 2.748 1.00 98.25 186 VAL A O 1
ATOM 1441 N N . VAL A 1 187 ? -6.616 -2.085 3.598 1.00 98.25 187 VAL A N 1
ATOM 1442 C CA . VAL A 1 187 ? -5.193 -2.027 3.934 1.00 98.25 187 VAL A CA 1
ATOM 1443 C C . VAL A 1 187 ? -5.015 -2.485 5.371 1.00 98.25 187 VAL A C 1
ATOM 1445 O O . VAL A 1 187 ? -5.515 -1.847 6.298 1.00 98.25 187 VAL A O 1
ATOM 1448 N N . PHE A 1 188 ? -4.268 -3.568 5.555 1.00 97.62 188 PHE A N 1
ATOM 1449 C CA . PHE A 1 188 ? -3.858 -4.024 6.874 1.00 97.62 188 PHE A CA 1
ATOM 1450 C C . PHE A 1 188 ? -2.642 -3.218 7.339 1.00 97.62 188 PHE A C 1
ATOM 1452 O O . PHE A 1 188 ? -1.504 -3.454 6.914 1.00 97.62 188 PHE A O 1
ATOM 1459 N N . ASN A 1 189 ? -2.887 -2.241 8.210 1.00 96.94 189 ASN A N 1
ATOM 1460 C CA . ASN A 1 189 ? -1.835 -1.504 8.892 1.00 96.94 189 ASN A CA 1
ATOM 1461 C C . ASN A 1 189 ? -1.380 -2.296 10.118 1.00 96.94 189 ASN A C 1
ATOM 1463 O O . ASN A 1 189 ? -2.141 -2.528 11.064 1.00 96.94 189 ASN A O 1
ATOM 1467 N N . LYS A 1 190 ? -0.099 -2.657 10.108 1.00 95.25 190 LYS A N 1
ATOM 1468 C CA . LYS A 1 190 ? 0.561 -3.397 11.191 1.00 95.25 190 LYS A CA 1
ATOM 1469 C C . LYS A 1 190 ? 0.585 -2.571 12.483 1.00 95.25 190 LYS A C 1
ATOM 1471 O O . LYS A 1 190 ? 0.371 -1.356 12.472 1.00 95.25 190 LYS A O 1
ATOM 1476 N N . ARG A 1 191 ? 0.939 -3.217 13.599 1.00 95.69 191 ARG A N 1
ATOM 1477 C CA . ARG A 1 191 ? 1.131 -2.552 14.900 1.00 95.69 191 ARG A CA 1
ATOM 1478 C C . ARG A 1 191 ? 1.979 -1.282 14.760 1.00 95.69 191 ARG A C 1
ATOM 1480 O O . ARG A 1 191 ? 3.038 -1.303 14.127 1.00 95.69 191 ARG A O 1
ATOM 1487 N N . GLY A 1 192 ? 1.500 -0.177 15.331 1.00 93.81 192 GLY A N 1
ATOM 1488 C CA . GLY A 1 192 ? 2.199 1.114 15.328 1.00 93.81 192 GLY A CA 1
ATOM 1489 C C . GLY A 1 192 ? 2.259 1.852 13.979 1.00 93.81 192 GLY A C 1
ATOM 1490 O O . GLY A 1 192 ? 2.933 2.875 13.894 1.00 93.81 192 GLY A O 1
ATOM 1491 N N . HIS A 1 193 ? 1.594 1.360 12.926 1.00 95.12 193 HIS A N 1
ATOM 1492 C CA . HIS A 1 193 ? 1.538 2.020 11.614 1.00 95.12 193 HIS A CA 1
ATOM 1493 C C . HIS A 1 193 ? 0.221 2.777 11.402 1.00 95.12 193 HIS A C 1
ATOM 1495 O O . HIS A 1 193 ? -0.723 2.665 12.182 1.00 95.12 193 HIS A O 1
ATOM 1501 N N . GLY A 1 194 ? 0.156 3.592 10.343 1.00 92.62 194 GLY A N 1
ATOM 1502 C CA . GLY A 1 194 ? -1.059 4.338 9.990 1.00 92.62 194 GLY A CA 1
ATOM 1503 C C . GLY A 1 194 ? -1.459 5.407 11.015 1.00 92.62 194 GLY A C 1
ATOM 1504 O O . GLY A 1 194 ? -2.629 5.772 11.092 1.00 92.62 194 GLY A O 1
ATOM 1505 N N . GLY A 1 195 ? -0.516 5.894 11.826 1.00 92.56 195 GLY A N 1
ATOM 1506 C CA . GLY A 1 195 ? -0.786 6.848 12.909 1.00 92.56 195 GLY A CA 1
ATOM 1507 C C . GLY A 1 195 ? -1.308 6.206 14.199 1.00 92.56 195 GLY A C 1
ATOM 1508 O O . GLY A 1 195 ? -1.644 6.924 15.140 1.00 92.56 195 GLY A O 1
ATOM 1509 N N . MET A 1 196 ? -1.364 4.873 14.273 1.00 93.88 196 MET A N 1
ATOM 1510 C CA . MET A 1 196 ? -1.674 4.163 15.512 1.00 93.88 196 MET A CA 1
ATOM 1511 C C . MET A 1 196 ? -0.493 4.224 16.480 1.00 93.88 196 MET A C 1
ATOM 1513 O O . MET A 1 196 ? 0.658 4.025 16.095 1.00 93.88 196 MET A O 1
ATOM 1517 N N . LYS A 1 197 ? -0.782 4.446 17.764 1.00 93.12 197 LYS A N 1
ATOM 1518 C CA . LYS A 1 197 ? 0.214 4.266 18.824 1.00 93.12 197 LYS A CA 1
ATOM 1519 C C . LYS A 1 197 ? 0.427 2.780 19.077 1.00 93.12 197 LYS A C 1
ATOM 1521 O O . LYS A 1 197 ? -0.487 1.971 18.938 1.00 93.12 197 LYS A O 1
ATOM 1526 N N . LEU A 1 198 ? 1.640 2.428 19.479 1.00 95.00 198 LEU A N 1
ATOM 1527 C CA . LEU A 1 198 ? 1.957 1.057 19.826 1.00 95.00 198 LEU A CA 1
ATOM 1528 C C . LEU A 1 198 ? 1.393 0.723 21.219 1.00 95.00 198 LEU A C 1
ATOM 1530 O O . LEU A 1 198 ? 1.863 1.264 22.215 1.00 95.00 198 LEU A O 1
ATOM 1534 N N . ALA A 1 199 ? 0.370 -0.135 21.279 1.00 94.69 199 ALA A N 1
ATOM 1535 C CA . ALA A 1 199 ? -0.326 -0.486 22.526 1.00 94.69 199 ALA A CA 1
ATOM 1536 C C . ALA A 1 199 ? 0.445 -1.488 23.409 1.00 94.69 199 ALA A C 1
ATOM 1538 O O . ALA A 1 199 ? 0.293 -1.500 24.625 1.00 94.69 199 ALA A O 1
ATOM 1539 N N . THR A 1 200 ? 1.297 -2.309 22.798 1.00 95.25 200 THR A N 1
ATOM 1540 C CA . THR A 1 200 ? 2.118 -3.340 23.453 1.00 95.25 200 THR A CA 1
ATOM 1541 C C . THR A 1 200 ? 3.579 -3.153 23.057 1.00 95.25 200 THR A C 1
ATOM 1543 O O . THR A 1 200 ? 3.812 -2.734 21.927 1.00 95.25 200 THR A O 1
ATOM 1546 N N . PRO A 1 201 ? 4.581 -3.528 23.868 1.00 93.69 201 PRO A N 1
ATOM 1547 C CA . PRO A 1 201 ? 6.002 -3.439 23.498 1.00 93.69 201 PRO A CA 1
ATOM 1548 C C . PRO A 1 201 ? 6.415 -4.525 22.477 1.00 93.69 201 PRO A C 1
ATOM 1550 O O . PRO A 1 201 ? 7.389 -5.245 22.664 1.00 93.69 201 PRO A O 1
ATOM 1553 N N . LYS A 1 202 ? 5.639 -4.674 21.400 1.00 91.69 202 LYS A N 1
ATOM 1554 C CA . LYS A 1 202 ? 5.777 -5.685 20.354 1.00 91.69 202 LYS A CA 1
ATOM 1555 C C . LYS A 1 202 ? 5.433 -5.063 19.007 1.00 91.69 202 LYS A C 1
ATOM 1557 O O . LYS A 1 202 ? 4.329 -4.552 18.821 1.00 91.69 202 LYS A O 1
ATOM 1562 N N . LEU A 1 203 ? 6.381 -5.130 18.080 1.00 91.12 203 LEU A N 1
ATOM 1563 C CA . LEU A 1 203 ? 6.183 -4.807 16.668 1.00 91.12 203 LEU A CA 1
ATOM 1564 C C . LEU A 1 203 ? 5.865 -6.082 15.880 1.00 91.12 203 LEU A C 1
ATOM 1566 O O . LEU A 1 203 ? 6.063 -7.191 16.372 1.00 91.12 203 LEU A O 1
ATOM 1570 N N . GLN A 1 204 ? 5.393 -5.920 14.643 1.00 87.12 204 GLN A N 1
ATOM 1571 C CA . GLN A 1 204 ? 5.232 -7.052 13.735 1.00 87.12 204 GLN A CA 1
ATOM 1572 C C . GLN A 1 204 ? 6.612 -7.574 13.312 1.00 87.12 204 GLN A C 1
ATOM 1574 O O . GLN A 1 204 ? 7.354 -6.888 12.608 1.00 87.12 204 GLN A O 1
ATOM 1579 N N . GLU A 1 205 ? 6.942 -8.790 13.736 1.00 88.00 205 GLU A N 1
ATOM 1580 C CA . GLU A 1 205 ? 8.162 -9.498 13.342 1.00 88.00 205 GLU A CA 1
ATOM 1581 C C . GLU A 1 205 ? 8.151 -9.825 11.839 1.00 88.00 205 GLU A C 1
ATOM 1583 O O . GLU A 1 205 ? 7.103 -10.107 11.249 1.00 88.00 205 GLU A O 1
ATOM 1588 N N . PHE A 1 206 ? 9.327 -9.828 11.208 1.00 86.75 206 PHE A N 1
ATOM 1589 C CA . PHE A 1 206 ? 9.446 -10.221 9.806 1.00 86.75 206 PHE A CA 1
ATOM 1590 C C . PHE A 1 206 ? 9.057 -11.696 9.631 1.00 86.75 206 PHE A C 1
ATOM 1592 O O . PHE A 1 206 ? 9.576 -12.565 10.324 1.00 86.75 206 PHE A O 1
ATOM 1599 N N . GLY A 1 207 ? 8.134 -11.975 8.709 1.00 86.69 207 GLY A N 1
ATOM 1600 C CA . GLY A 1 207 ? 7.630 -13.329 8.456 1.00 86.69 207 GLY A CA 1
ATOM 1601 C C . GLY A 1 207 ? 6.596 -13.843 9.467 1.00 86.69 207 GLY A C 1
ATOM 1602 O O . GLY A 1 207 ? 6.028 -14.908 9.246 1.00 86.69 207 GLY A O 1
ATOM 1603 N N . CYS A 1 208 ? 6.291 -13.104 10.539 1.00 89.88 208 CYS A N 1
ATOM 1604 C CA . CYS A 1 208 ? 5.201 -13.466 11.444 1.00 89.88 208 CYS A CA 1
ATOM 1605 C C . CYS A 1 208 ? 3.847 -13.146 10.797 1.00 89.88 208 CYS A C 1
ATOM 1607 O O . CYS A 1 208 ? 3.600 -12.013 10.381 1.00 89.88 208 CYS A O 1
ATOM 1609 N N . VAL A 1 209 ? 2.957 -14.139 10.752 1.00 94.75 209 VAL A N 1
ATOM 1610 C CA . VAL A 1 209 ? 1.618 -14.021 10.146 1.00 94.75 209 VAL A CA 1
ATOM 1611 C C . VAL A 1 209 ? 0.487 -13.911 11.168 1.00 94.75 209 VAL A C 1
ATOM 1613 O O . VAL A 1 209 ? -0.624 -13.591 10.777 1.00 94.75 209 VAL A O 1
ATOM 1616 N N . ARG A 1 210 ? 0.758 -14.085 12.469 1.00 94.88 210 ARG A N 1
ATOM 1617 C CA . ARG A 1 210 ? -0.277 -14.152 13.525 1.00 94.88 210 ARG A CA 1
ATOM 1618 C C . ARG A 1 210 ? -1.251 -12.973 13.503 1.00 94.88 210 ARG A C 1
ATOM 1620 O O . ARG A 1 210 ? -2.456 -13.172 13.465 1.00 94.88 210 ARG A O 1
ATOM 1627 N N . ASP A 1 211 ? -0.730 -11.746 13.456 1.00 95.50 211 ASP A N 1
ATOM 1628 C CA . ASP A 1 211 ? -1.581 -10.552 13.411 1.00 95.50 211 ASP A CA 1
ATOM 1629 C C . ASP A 1 211 ? -2.432 -10.484 12.129 1.00 95.50 211 ASP A C 1
ATOM 1631 O O . ASP A 1 211 ? -3.537 -9.953 12.151 1.00 95.50 211 ASP A O 1
ATOM 1635 N N . LEU A 1 212 ? -1.920 -11.014 11.010 1.00 95.56 212 LEU A N 1
ATOM 1636 C CA . LEU A 1 212 ? -2.655 -11.077 9.747 1.00 95.56 212 LEU A CA 1
ATOM 1637 C C . LEU A 1 212 ? -3.736 -12.164 9.792 1.00 95.56 212 LEU A C 1
ATOM 1639 O O . LEU A 1 212 ? -4.832 -11.937 9.299 1.00 95.56 212 LEU A O 1
ATOM 1643 N N . GLU A 1 213 ? -3.454 -13.321 10.391 1.00 96.81 213 GLU A N 1
ATOM 1644 C CA . GLU A 1 213 ? -4.446 -14.384 10.599 1.00 96.81 213 GLU A CA 1
ATOM 1645 C C . GLU A 1 213 ? -5.606 -13.892 11.470 1.00 96.81 213 GLU A C 1
ATOM 1647 O O . GLU A 1 213 ? -6.766 -14.129 11.140 1.00 96.81 213 GLU A O 1
ATOM 1652 N N . GLU A 1 214 ? -5.305 -13.155 12.544 1.00 96.75 214 GLU A N 1
ATOM 1653 C CA . GLU A 1 214 ? -6.328 -12.513 13.376 1.00 96.75 214 GLU A CA 1
ATOM 1654 C C . GLU A 1 214 ? -7.132 -11.472 12.588 1.00 96.75 214 GLU A C 1
ATOM 1656 O O . GLU A 1 214 ? -8.346 -11.400 12.747 1.00 96.75 214 GLU A O 1
ATOM 1661 N N . ALA A 1 215 ? -6.486 -10.718 11.697 1.00 96.19 215 ALA A N 1
ATOM 1662 C CA . ALA A 1 215 ? -7.162 -9.750 10.840 1.00 96.19 215 ALA A CA 1
ATOM 1663 C C . ALA A 1 215 ? -8.036 -10.381 9.746 1.00 96.19 215 ALA A C 1
ATOM 1665 O O . ALA A 1 215 ? -9.034 -9.785 9.364 1.00 96.19 215 ALA A O 1
ATOM 1666 N N . ILE A 1 216 ? -7.671 -11.558 9.234 1.00 96.56 216 ILE A N 1
ATOM 1667 C CA . ILE A 1 216 ? -8.483 -12.315 8.267 1.00 96.56 216 ILE A CA 1
ATOM 1668 C C . ILE A 1 216 ? -9.708 -12.938 8.948 1.00 96.56 216 ILE A C 1
ATOM 1670 O O . ILE A 1 216 ? -10.745 -13.104 8.311 1.00 96.56 216 ILE A O 1
ATOM 1674 N N . ALA A 1 217 ? -9.577 -13.322 10.219 1.00 95.75 217 ALA A N 1
ATOM 1675 C CA . ALA A 1 217 ? -10.650 -13.948 10.984 1.00 95.75 217 ALA A CA 1
ATOM 1676 C C . ALA A 1 217 ? -11.698 -12.956 11.531 1.00 95.75 217 ALA A C 1
ATOM 1678 O O . ALA A 1 217 ? -12.779 -13.404 11.913 1.00 95.75 217 ALA A O 1
ATOM 1679 N N . HIS A 1 218 ? -11.362 -11.662 11.612 1.00 92.62 218 HIS A N 1
ATOM 1680 C CA . HIS A 1 218 ? -12.242 -10.564 12.044 1.00 92.62 218 HIS A CA 1
ATOM 1681 C C . HIS A 1 218 ? -13.209 -10.137 10.940 1.00 92.62 218 HIS A C 1
ATOM 1683 O O . HIS A 1 218 ? -14.422 -10.063 11.237 1.00 92.62 218 HIS A O 1
#

pLDDT: mean 84.0, std 12.18, range [51.78, 98.25]

Radius of gyration: 33.78 Å; chains: 1; bounding box: 65×114×53 Å